Protein AF-A0A356J7C3-F1 (afdb_monomer_lite)

Radius of gyration: 23.59 Å; chains: 1; bounding box: 78×51×68 Å

Secondary structure (DSSP, 8-state):
------HHHHHHHHHHHHHHHHHHHHHHHHHHHHHHHHHHHHHHHHHHHHHHHHH--HHHHHHHHHHHHHH---------TTT-S-HHHHHHHHHHHHHH--PPPP--GGGTTT--SSTTSPPGGGGEEEEEE-GGGS-TTS---HHHHHHHHHHHHTS---TT-EEEEEEEETT-TTHHHHHHH-SS---EEEEEETTEEEEE---SSS-SEEEE-HHHHHHTS-EEEEEEEEEB-TTSPBP-PPP-----EEEE--PPPHHHHHTT----TTTTSS-HHHHHHHHHHHHHHHHHHHTTT--SS-EEEEPP--

Foldseek 3Di:
DDPPDDPVVVVVVVVVVVVVVVCVVVCVVVCVVVQVVLVVVLVVVLVVVVVVLLPDDLQLLLLAVVQCVVVVDDWDADFPVVQAPDQFQRQQQVNCCNNFVAHFRHDFLLCRLADAPDPPGQHNVLFWDWPWADQVQADLQRDHDPVVQVVQLVCVLPPPDDQQWKKKWFKAFPPDPCQVVSNPPGPGRGRGIWIDHNQWTWTAQDDPDFGRTDIHGSCVVCVVVRIGTGTMIIGHHSNPHHGTRDDDDDNQKYWDWFDDTVVVVVVLPPDPPPPPPDPPVPVVVVNSSSVSVSSVVCVVPTDNGIDMGGHDDD

Structure (mmCIF, N/CA/C/O backbone):
data_AF-A0A356J7C3-F1
#
_entry.id   AF-A0A356J7C3-F1
#
loop_
_atom_site.group_PDB
_atom_site.id
_atom_site.type_symbol
_atom_site.label_atom_id
_atom_site.label_alt_id
_atom_site.label_comp_id
_atom_site.label_asym_id
_atom_site.label_entity_id
_atom_site.label_seq_id
_atom_site.pdbx_PDB_ins_code
_atom_site.Cartn_x
_atom_site.Cartn_y
_atom_site.Cartn_z
_atom_site.occupancy
_atom_site.B_iso_or_equiv
_atom_site.auth_seq_id
_atom_site.auth_comp_id
_atom_site.auth_asym_id
_atom_site.auth_atom_id
_atom_site.pdbx_PDB_model_num
ATOM 1 N N . MET A 1 1 ? 56.531 -30.044 35.196 1.00 42.66 1 MET A N 1
ATOM 2 C CA . MET A 1 1 ? 57.107 -29.606 33.906 1.00 42.66 1 MET A CA 1
ATOM 3 C C . MET A 1 1 ? 55.994 -29.561 32.854 1.00 42.66 1 MET A C 1
ATOM 5 O O . MET A 1 1 ? 55.626 -30.585 32.297 1.00 42.66 1 MET A O 1
ATOM 9 N N . LYS A 1 2 ? 55.357 -28.397 32.683 1.00 51.44 2 LYS A N 1
ATOM 10 C CA . LYS A 1 2 ? 54.331 -28.099 31.661 1.00 51.44 2 LYS A CA 1
ATOM 11 C C . LYS A 1 2 ? 54.979 -27.181 30.610 1.00 51.44 2 LYS A C 1
ATOM 13 O O . LYS A 1 2 ? 55.989 -26.565 30.916 1.00 51.44 2 LYS A O 1
ATOM 18 N N . ILE A 1 3 ? 54.358 -27.047 29.434 1.00 50.56 3 ILE A N 1
ATOM 19 C CA . ILE A 1 3 ? 54.779 -26.246 28.256 1.00 50.56 3 ILE A CA 1
ATOM 20 C C . ILE A 1 3 ? 55.570 -27.053 27.203 1.00 50.56 3 ILE A C 1
ATOM 22 O O . ILE A 1 3 ? 56.686 -26.734 26.812 1.00 50.56 3 ILE A O 1
ATOM 26 N N . ARG A 1 4 ? 54.950 -28.109 26.668 1.00 47.66 4 ARG A N 1
ATOM 27 C CA . ARG A 1 4 ? 55.279 -28.626 25.324 1.00 47.66 4 ARG A CA 1
ATOM 28 C C . ARG A 1 4 ? 54.014 -29.051 24.578 1.00 47.66 4 ARG A C 1
ATOM 30 O O . ARG A 1 4 ? 53.961 -30.069 23.908 1.00 47.66 4 ARG A O 1
ATOM 37 N N . MET A 1 5 ? 52.965 -28.244 24.703 1.00 52.75 5 MET A N 1
ATOM 38 C CA . MET A 1 5 ? 51.830 -28.278 23.790 1.00 52.75 5 MET A CA 1
ATOM 39 C C . MET A 1 5 ? 51.753 -26.935 23.072 1.00 52.75 5 MET A C 1
ATOM 41 O O . MET A 1 5 ? 51.890 -25.892 23.701 1.00 52.75 5 MET A O 1
ATOM 45 N N . ASN A 1 6 ? 51.479 -27.009 21.768 1.00 55.03 6 ASN A N 1
ATOM 46 C CA . ASN A 1 6 ? 50.813 -25.997 20.940 1.00 55.03 6 ASN A CA 1
ATOM 47 C C . ASN A 1 6 ? 51.568 -25.244 19.838 1.00 55.03 6 ASN A C 1
ATOM 49 O O . ASN A 1 6 ? 50.895 -24.497 19.142 1.00 55.03 6 ASN A O 1
ATOM 53 N N . ARG A 1 7 ? 52.843 -25.490 19.499 1.00 50.72 7 ARG A N 1
ATOM 54 C CA . ARG A 1 7 ? 53.375 -24.899 18.240 1.00 50.72 7 ARG A CA 1
ATOM 55 C C . ARG A 1 7 ? 52.681 -25.452 16.983 1.00 50.72 7 ARG A C 1
ATOM 57 O O . ARG A 1 7 ? 52.226 -24.681 16.151 1.00 50.72 7 ARG A O 1
ATOM 64 N N . GLN A 1 8 ? 52.488 -26.769 16.880 1.00 52.06 8 GLN A N 1
ATOM 65 C CA . GLN A 1 8 ? 51.806 -27.377 15.723 1.00 52.06 8 GLN A CA 1
ATOM 66 C C . GLN A 1 8 ? 50.291 -27.092 15.677 1.00 52.06 8 GLN A C 1
ATOM 68 O O . GLN A 1 8 ? 49.726 -26.950 14.593 1.00 52.06 8 GLN A O 1
ATOM 73 N N . ARG A 1 9 ? 49.624 -26.956 16.837 1.00 50.78 9 ARG A N 1
ATOM 74 C CA . ARG A 1 9 ? 48.212 -26.529 16.907 1.00 50.78 9 ARG A CA 1
ATOM 75 C C . ARG A 1 9 ? 48.049 -25.062 16.503 1.00 50.78 9 ARG A C 1
ATOM 77 O O . ARG A 1 9 ? 47.151 -24.776 15.724 1.00 50.78 9 ARG A O 1
ATOM 84 N N . LEU A 1 10 ? 48.930 -24.165 16.956 1.00 48.00 10 LEU A N 1
ATOM 85 C CA . LEU A 1 10 ? 48.907 -22.748 16.572 1.00 48.00 10 LEU A CA 1
ATOM 86 C C . LEU A 1 10 ? 49.169 -22.550 15.073 1.00 48.00 10 LEU A C 1
ATOM 88 O O . LEU A 1 10 ? 48.471 -21.763 14.446 1.00 48.00 10 LEU A O 1
ATOM 92 N N . VAL A 1 11 ? 50.089 -23.316 14.473 1.00 53.44 11 VAL A N 1
ATOM 93 C CA . VAL A 1 11 ? 50.339 -23.272 13.019 1.00 53.44 11 VAL A CA 1
ATOM 94 C C . VAL A 1 11 ? 49.141 -23.798 12.221 1.00 53.44 11 VAL A C 1
ATOM 96 O O . VAL A 1 11 ? 48.762 -23.170 11.238 1.00 53.44 11 VAL A O 1
ATOM 99 N N . ARG A 1 12 ? 48.485 -24.890 12.651 1.00 50.00 12 ARG A N 1
ATOM 100 C CA . ARG A 1 12 ? 47.238 -25.376 12.016 1.00 50.00 12 ARG A CA 1
ATOM 101 C C . ARG A 1 12 ? 46.060 -24.415 12.173 1.00 50.00 12 ARG A C 1
ATOM 103 O O . ARG A 1 12 ? 45.217 -24.358 11.285 1.00 50.00 12 ARG A O 1
ATOM 110 N N . ILE A 1 13 ? 45.967 -23.702 13.294 1.00 53.03 13 ILE A N 1
ATOM 111 C CA . ILE A 1 13 ? 44.936 -22.679 13.502 1.00 53.03 13 ILE A CA 1
ATOM 112 C C . ILE A 1 13 ? 45.230 -21.477 12.597 1.00 53.03 13 ILE A C 1
ATOM 114 O O . ILE A 1 13 ? 44.349 -21.063 11.857 1.00 53.03 13 ILE A O 1
ATOM 118 N N . GLY A 1 14 ? 46.476 -20.993 12.559 1.00 46.19 14 GLY A N 1
ATOM 119 C CA . GLY A 1 14 ? 46.891 -19.883 11.697 1.00 46.19 14 GLY A CA 1
ATOM 120 C C . GLY A 1 14 ? 46.670 -20.150 10.205 1.00 46.19 14 GLY A C 1
ATOM 121 O O . GLY A 1 14 ? 46.107 -19.304 9.517 1.00 46.19 14 GLY A O 1
ATOM 122 N N . THR A 1 15 ? 47.021 -21.339 9.703 1.00 54.97 15 THR A N 1
ATOM 123 C CA . THR A 1 15 ? 46.802 -21.697 8.287 1.00 54.97 15 THR A CA 1
ATOM 124 C C . THR A 1 15 ? 45.327 -21.867 7.935 1.00 54.97 15 THR A C 1
ATOM 126 O O . THR A 1 15 ? 44.918 -21.459 6.851 1.00 54.97 15 THR A O 1
ATOM 129 N N . ARG A 1 16 ? 44.500 -22.392 8.850 1.00 51.06 16 ARG A N 1
ATOM 130 C CA . ARG A 1 16 ? 43.040 -22.457 8.661 1.00 51.06 16 ARG A CA 1
ATOM 131 C C . ARG A 1 16 ? 42.402 -21.071 8.647 1.00 51.06 16 ARG A C 1
ATOM 133 O O . ARG A 1 16 ? 41.557 -20.821 7.796 1.00 51.06 16 ARG A O 1
ATOM 140 N N . THR A 1 17 ? 42.827 -20.165 9.526 1.00 55.00 17 THR A N 1
ATOM 141 C CA . THR A 1 17 ? 42.308 -18.791 9.561 1.00 55.00 17 THR A CA 1
ATOM 142 C C . THR A 1 17 ? 42.698 -18.012 8.306 1.00 55.00 17 THR A C 1
ATOM 144 O O . THR A 1 17 ? 41.840 -17.354 7.733 1.00 55.00 17 THR A O 1
ATOM 147 N N . ILE A 1 18 ? 43.944 -18.140 7.829 1.00 59.78 18 ILE A N 1
ATOM 148 C CA . ILE A 1 18 ? 44.418 -17.492 6.590 1.00 59.78 18 ILE A CA 1
ATOM 149 C C . ILE A 1 18 ? 43.703 -18.052 5.352 1.00 59.78 18 ILE A C 1
ATOM 151 O O . ILE A 1 18 ? 43.350 -17.298 4.446 1.00 59.78 18 ILE A O 1
ATOM 155 N N . ALA A 1 19 ? 43.451 -19.364 5.307 1.00 55.75 19 ALA A N 1
ATOM 156 C CA . ALA A 1 19 ? 42.686 -19.978 4.224 1.00 55.75 19 ALA A CA 1
ATOM 157 C C . ALA A 1 19 ? 41.222 -19.505 4.223 1.00 55.75 19 ALA A C 1
ATOM 159 O O . ALA A 1 19 ? 40.706 -19.138 3.171 1.00 55.75 19 ALA A O 1
ATOM 160 N N . LEU A 1 20 ? 40.568 -19.439 5.391 1.00 54.03 20 LEU A N 1
ATOM 161 C CA . LEU A 1 20 ? 39.200 -18.925 5.506 1.00 54.03 20 LEU A CA 1
ATOM 162 C C . LEU A 1 20 ? 39.099 -17.443 5.135 1.00 54.03 20 LEU A C 1
ATOM 164 O O . LEU A 1 20 ? 38.180 -17.072 4.409 1.00 54.03 20 LEU A O 1
ATOM 168 N N . THR A 1 21 ? 40.026 -16.594 5.585 1.00 55.50 21 THR A N 1
ATOM 169 C CA . THR A 1 21 ? 40.017 -15.173 5.212 1.00 55.50 21 THR A CA 1
ATOM 170 C C . THR A 1 21 ? 40.295 -14.986 3.728 1.00 55.50 21 THR A C 1
ATOM 172 O O . THR A 1 21 ? 39.619 -14.180 3.100 1.00 55.50 21 THR A O 1
ATOM 175 N N . SER A 1 22 ? 41.200 -15.769 3.136 1.00 56.75 22 SER A N 1
ATOM 176 C CA . SER A 1 22 ? 41.484 -15.707 1.696 1.00 56.75 22 SER A CA 1
ATOM 177 C C . SER A 1 22 ? 40.288 -16.159 0.860 1.00 56.75 22 SER A C 1
ATOM 179 O O . SER A 1 22 ? 39.903 -15.453 -0.062 1.00 56.75 22 SER A O 1
ATOM 181 N N . ILE A 1 23 ? 39.628 -17.266 1.223 1.00 66.62 23 ILE A N 1
ATOM 182 C CA . ILE A 1 23 ? 38.390 -17.715 0.564 1.00 66.62 23 ILE A CA 1
ATOM 183 C C . ILE A 1 23 ? 37.296 -16.657 0.710 1.00 66.62 23 ILE A C 1
ATOM 185 O O . ILE A 1 23 ? 36.618 -16.349 -0.262 1.00 66.62 23 ILE A O 1
ATOM 189 N N . THR A 1 24 ? 37.157 -16.056 1.893 1.00 56.09 24 THR A N 1
ATOM 190 C CA . THR A 1 24 ? 36.162 -15.004 2.141 1.00 56.09 24 THR A CA 1
ATOM 191 C C . THR A 1 24 ? 36.447 -13.763 1.299 1.00 56.09 24 THR A C 1
ATOM 193 O O . THR A 1 24 ? 35.534 -13.231 0.682 1.00 56.09 24 THR A O 1
ATOM 196 N N . ILE A 1 25 ? 37.701 -13.315 1.211 1.00 62.50 25 ILE A N 1
ATOM 197 C CA . ILE A 1 25 ? 38.101 -12.149 0.410 1.00 62.50 25 ILE A CA 1
ATOM 198 C C . ILE A 1 25 ? 37.941 -12.437 -1.084 1.00 62.50 25 ILE A C 1
ATOM 200 O O . ILE A 1 25 ? 37.372 -11.620 -1.799 1.00 62.50 25 ILE A O 1
ATOM 204 N N . THR A 1 26 ? 38.392 -13.593 -1.569 1.00 63.22 26 THR A N 1
ATOM 205 C CA . THR A 1 26 ? 38.240 -13.988 -2.975 1.00 63.22 26 THR A CA 1
ATOM 206 C C . THR A 1 26 ? 36.770 -14.138 -3.347 1.00 63.22 26 THR A C 1
ATOM 208 O O . THR A 1 26 ? 36.363 -13.626 -4.387 1.00 63.22 26 THR A O 1
ATOM 211 N N . PHE A 1 27 ? 35.962 -14.753 -2.478 1.00 62.12 27 PHE A N 1
ATOM 212 C CA . PHE A 1 27 ? 34.513 -14.797 -2.625 1.00 62.12 27 PHE A CA 1
ATOM 213 C C . PHE A 1 27 ? 33.963 -13.376 -2.709 1.00 62.12 27 PHE A C 1
ATOM 215 O O . PHE A 1 27 ? 33.401 -13.040 -3.739 1.00 62.12 27 PHE A O 1
ATOM 222 N N . LEU A 1 28 ? 34.232 -12.507 -1.727 1.00 57.09 28 LEU A N 1
ATOM 223 C CA . LEU A 1 28 ? 33.789 -11.106 -1.707 1.00 57.09 28 LEU A CA 1
ATOM 224 C C . LEU A 1 28 ? 34.211 -10.311 -2.950 1.00 57.09 28 LEU A C 1
ATOM 226 O O . LEU A 1 28 ? 33.434 -9.485 -3.413 1.00 57.09 28 LEU A O 1
ATOM 230 N N . VAL A 1 29 ? 35.398 -10.546 -3.512 1.00 60.00 29 VAL A N 1
ATOM 231 C CA . VAL A 1 29 ? 35.891 -9.851 -4.714 1.00 60.00 29 VAL A CA 1
ATOM 232 C C . VAL A 1 29 ? 35.216 -10.361 -5.988 1.00 60.00 29 VAL A C 1
ATOM 234 O O . VAL A 1 29 ? 34.840 -9.548 -6.834 1.00 60.00 29 VAL A O 1
ATOM 237 N N . ILE A 1 30 ? 35.049 -11.679 -6.140 1.00 59.94 30 ILE A N 1
ATOM 238 C CA . ILE A 1 30 ? 34.349 -12.283 -7.289 1.00 59.94 30 ILE A CA 1
ATOM 239 C C . ILE A 1 30 ? 32.879 -11.869 -7.271 1.00 59.94 30 ILE A C 1
ATOM 241 O O . ILE A 1 30 ? 32.368 -11.387 -8.281 1.00 59.94 30 ILE A O 1
ATOM 245 N N . VAL A 1 31 ? 32.260 -11.978 -6.094 1.00 55.59 31 VAL A N 1
ATOM 246 C CA . VAL A 1 31 ? 30.964 -11.401 -5.732 1.00 55.59 31 VAL A CA 1
ATOM 247 C C . VAL A 1 31 ? 30.950 -9.948 -6.222 1.00 55.59 31 VAL A C 1
ATOM 249 O O . VAL A 1 31 ? 30.276 -9.613 -7.190 1.00 55.59 31 VAL A O 1
ATOM 252 N N . TRP A 1 32 ? 31.778 -9.074 -5.659 1.00 51.38 32 TRP A N 1
ATOM 253 C CA . TRP A 1 32 ? 31.767 -7.643 -5.966 1.00 51.38 32 TRP A CA 1
ATOM 254 C C . TRP A 1 32 ? 31.897 -7.308 -7.462 1.00 51.38 32 TRP A C 1
ATOM 256 O O . TRP A 1 32 ? 31.173 -6.441 -7.956 1.00 51.38 32 TRP A O 1
ATOM 266 N N . ARG A 1 33 ? 32.782 -7.994 -8.200 1.00 55.06 33 ARG A N 1
ATOM 267 C CA . ARG A 1 33 ? 33.022 -7.732 -9.631 1.00 55.06 33 ARG A CA 1
ATOM 268 C C . ARG A 1 33 ? 31.891 -8.197 -10.545 1.00 55.06 33 ARG A C 1
ATOM 270 O O . ARG A 1 33 ? 31.569 -7.474 -11.482 1.00 55.06 33 ARG A O 1
ATOM 277 N N . LEU A 1 34 ? 31.290 -9.356 -10.288 1.00 53.91 34 LEU A N 1
ATOM 278 C CA . LEU A 1 34 ? 30.147 -9.842 -11.071 1.00 53.91 34 LEU A CA 1
ATOM 279 C C . LEU A 1 34 ? 28.836 -9.132 -10.682 1.00 53.91 3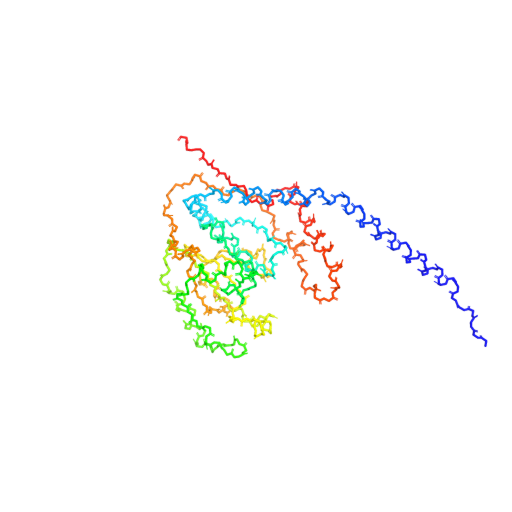4 LEU A C 1
ATOM 281 O O . LEU A 1 34 ? 27.896 -9.107 -11.470 1.00 53.91 34 LEU A O 1
ATOM 285 N N . TYR A 1 35 ? 28.777 -8.508 -9.499 1.00 55.53 35 TYR A N 1
ATOM 286 C CA . TYR A 1 35 ? 27.550 -7.923 -8.950 1.00 55.53 35 TYR A CA 1
ATOM 287 C C . TYR A 1 35 ? 27.305 -6.437 -9.218 1.00 55.53 35 TYR A C 1
ATOM 289 O O . TYR A 1 35 ? 26.154 -6.003 -9.150 1.00 55.53 35 TYR A O 1
ATOM 297 N N . LEU A 1 36 ? 28.337 -5.637 -9.490 1.00 56.88 36 LEU A N 1
ATOM 298 C CA . LEU A 1 36 ? 28.147 -4.223 -9.845 1.00 56.88 36 LEU A CA 1
ATOM 299 C C . LEU A 1 36 ? 27.249 -4.020 -11.091 1.00 56.88 36 LEU A C 1
ATOM 301 O O . LEU A 1 36 ? 26.390 -3.138 -11.033 1.00 56.88 36 LEU A O 1
ATOM 305 N N . PRO A 1 37 ? 27.366 -4.823 -12.171 1.00 59.72 37 PRO A N 1
ATOM 306 C CA . PRO A 1 37 ? 26.515 -4.683 -13.359 1.00 59.72 37 PRO A CA 1
ATOM 307 C C . PRO A 1 37 ? 25.023 -4.951 -13.095 1.00 59.72 37 PRO A C 1
ATOM 309 O O . PRO A 1 37 ? 24.183 -4.131 -13.451 1.00 59.72 37 PRO A O 1
ATOM 312 N N . ILE A 1 38 ? 24.687 -6.040 -12.393 1.00 56.53 38 ILE A N 1
ATOM 313 C CA . ILE A 1 38 ? 23.290 -6.461 -12.162 1.00 56.53 38 ILE A CA 1
ATOM 314 C C . ILE A 1 38 ? 22.531 -5.449 -11.290 1.00 56.53 38 ILE A C 1
ATOM 316 O O . ILE A 1 38 ? 21.390 -5.099 -11.585 1.00 56.53 38 ILE A O 1
ATOM 320 N N . ALA A 1 39 ? 23.172 -4.932 -10.238 1.00 56.03 39 ALA A N 1
ATOM 321 C CA . ALA A 1 39 ? 22.565 -3.915 -9.379 1.00 56.03 39 ALA A CA 1
ATOM 322 C C . ALA A 1 39 ? 22.321 -2.593 -10.132 1.00 56.03 39 ALA A C 1
ATOM 324 O O . ALA A 1 39 ? 21.275 -1.963 -9.972 1.00 56.03 39 ALA A O 1
ATOM 325 N N . ALA A 1 40 ? 23.266 -2.180 -10.984 1.00 65.31 40 ALA A N 1
ATOM 326 C CA . ALA A 1 40 ? 23.115 -0.982 -11.806 1.00 65.31 40 ALA A CA 1
ATOM 327 C C . ALA A 1 40 ? 21.967 -1.120 -12.822 1.00 65.31 40 ALA A C 1
ATOM 329 O O . ALA A 1 40 ? 21.233 -0.158 -13.062 1.00 65.31 40 ALA A O 1
ATOM 330 N N . GLU A 1 41 ? 21.786 -2.310 -13.390 1.00 65.25 41 GLU A N 1
ATOM 331 C CA . GLU A 1 41 ? 20.713 -2.607 -14.338 1.00 65.25 41 GLU A CA 1
ATOM 332 C C . GLU A 1 41 ? 19.338 -2.655 -13.666 1.00 65.25 41 GLU A C 1
ATOM 334 O O . GLU A 1 41 ? 18.429 -1.973 -14.130 1.00 65.25 41 GLU A O 1
ATOM 339 N N . ALA A 1 42 ? 19.187 -3.333 -12.526 1.00 67.12 42 ALA A N 1
ATOM 340 C CA . ALA A 1 42 ? 17.923 -3.353 -11.784 1.00 67.12 42 ALA A CA 1
ATOM 341 C C . ALA A 1 42 ? 17.485 -1.956 -11.332 1.00 67.12 42 ALA A C 1
ATOM 343 O O . ALA A 1 42 ? 16.326 -1.569 -11.479 1.00 67.12 42 ALA A O 1
ATOM 344 N N . HIS A 1 43 ? 18.436 -1.151 -10.857 1.00 69.12 43 HIS A N 1
ATOM 345 C CA . HIS A 1 43 ? 18.182 0.244 -10.521 1.00 69.12 43 HIS A CA 1
ATOM 346 C C . HIS A 1 43 ? 17.816 1.082 -11.759 1.00 69.12 43 HIS A C 1
ATOM 348 O O . HIS A 1 43 ? 17.072 2.062 -11.670 1.00 69.12 43 HIS A O 1
ATOM 354 N N . THR A 1 44 ? 18.326 0.710 -12.935 1.00 76.00 44 THR A N 1
ATOM 355 C CA . THR A 1 44 ? 17.955 1.335 -14.208 1.00 76.00 44 THR A CA 1
ATOM 356 C C . THR A 1 44 ? 16.538 0.944 -14.623 1.00 76.00 44 THR A C 1
ATOM 358 O O . THR A 1 44 ? 15.757 1.833 -14.959 1.00 76.00 44 THR A O 1
ATOM 361 N N . GLU A 1 45 ? 16.171 -0.335 -14.546 1.00 75.62 45 GLU A N 1
ATOM 362 C CA . GLU A 1 45 ? 14.818 -0.835 -14.828 1.00 75.62 45 GLU A CA 1
ATOM 363 C C . GLU A 1 45 ? 13.784 -0.205 -13.890 1.00 75.62 45 GLU A C 1
ATOM 365 O O . GLU A 1 45 ? 12.775 0.336 -14.346 1.00 75.62 45 GLU A O 1
ATOM 370 N N . GLU A 1 46 ? 14.091 -0.143 -12.596 1.00 78.19 46 GLU A N 1
ATOM 371 C CA . GLU A 1 46 ? 13.286 0.564 -11.608 1.00 78.19 46 GLU A CA 1
ATOM 372 C C . GLU A 1 46 ? 13.068 2.034 -11.993 1.00 78.19 46 GLU A C 1
ATOM 374 O O . GLU A 1 46 ? 11.941 2.547 -11.995 1.00 78.19 46 GLU A O 1
ATOM 379 N N . LYS A 1 47 ? 14.156 2.738 -12.332 1.00 81.12 47 LYS A N 1
ATOM 380 C CA . LYS A 1 47 ? 14.097 4.138 -12.766 1.00 81.12 47 LYS A CA 1
ATOM 381 C C . LYS A 1 47 ? 13.258 4.302 -14.024 1.00 81.12 47 LYS A C 1
ATOM 383 O O . LYS A 1 47 ? 12.545 5.301 -14.132 1.00 81.12 47 LYS A O 1
ATOM 388 N N . ILE A 1 48 ? 13.356 3.378 -14.977 1.00 84.50 48 ILE A N 1
ATOM 389 C CA . ILE A 1 48 ? 12.564 3.387 -16.210 1.00 84.50 48 ILE A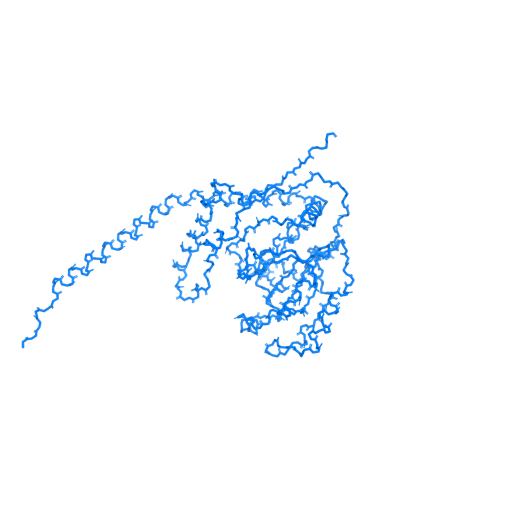 CA 1
ATOM 390 C C . ILE A 1 48 ? 11.085 3.205 -15.869 1.00 84.50 48 ILE A C 1
ATOM 392 O O . ILE A 1 48 ? 10.277 4.050 -16.263 1.00 84.50 48 ILE A O 1
ATOM 396 N N . PHE A 1 49 ? 10.740 2.185 -15.080 1.00 87.56 49 PHE A N 1
ATOM 397 C CA . PHE A 1 49 ? 9.370 1.916 -14.649 1.00 87.56 49 PHE A CA 1
ATOM 398 C C . PHE A 1 49 ? 8.752 3.141 -13.969 1.00 87.56 49 PHE A C 1
ATOM 400 O O . PHE A 1 49 ? 7.744 3.680 -14.433 1.00 87.56 49 PHE A O 1
ATOM 407 N N . TRP A 1 50 ? 9.396 3.675 -12.927 1.00 88.31 50 TRP A N 1
ATOM 408 C CA . TRP A 1 50 ? 8.858 4.832 -12.209 1.00 88.31 50 TRP A CA 1
ATOM 409 C C . TRP A 1 50 ? 8.857 6.115 -13.039 1.00 88.31 50 TRP A C 1
ATOM 411 O O . TRP A 1 50 ? 8.017 6.989 -12.804 1.00 88.31 50 TRP A O 1
ATOM 421 N N . ARG A 1 51 ? 9.741 6.245 -14.036 1.00 90.00 51 ARG A N 1
ATOM 422 C CA . ARG A 1 51 ? 9.692 7.346 -15.007 1.00 90.00 51 ARG A CA 1
ATOM 423 C C . ARG A 1 51 ? 8.454 7.242 -15.891 1.00 90.00 51 ARG A C 1
ATOM 425 O O . ARG A 1 51 ? 7.779 8.258 -16.055 1.00 90.00 51 ARG A O 1
ATOM 432 N N . ILE A 1 52 ? 8.128 6.058 -16.410 1.00 90.75 52 ILE A N 1
ATOM 433 C CA . ILE A 1 52 ? 6.888 5.819 -17.167 1.00 90.75 52 ILE A CA 1
ATOM 434 C C . ILE A 1 52 ? 5.685 6.132 -16.278 1.00 90.75 52 ILE A C 1
ATOM 436 O O . ILE A 1 52 ? 4.889 7.003 -16.626 1.00 90.75 52 ILE A O 1
ATOM 440 N N . VAL A 1 53 ? 5.621 5.530 -15.083 1.00 91.38 53 VAL A N 1
ATOM 441 C CA . VAL A 1 53 ? 4.547 5.768 -14.108 1.00 91.38 53 VAL A CA 1
ATOM 442 C C . VAL A 1 53 ? 4.405 7.255 -13.810 1.00 91.38 53 VAL A C 1
ATOM 444 O O . VAL A 1 53 ? 3.293 7.763 -13.786 1.00 91.38 53 VAL A O 1
ATOM 447 N N . SER A 1 54 ? 5.495 8.005 -13.626 1.00 91.69 54 SER A N 1
ATOM 448 C CA . SER A 1 54 ? 5.425 9.443 -13.320 1.00 91.69 54 SER A CA 1
ATOM 449 C C . SER A 1 54 ? 4.791 10.299 -14.422 1.00 91.69 54 SER A C 1
ATOM 451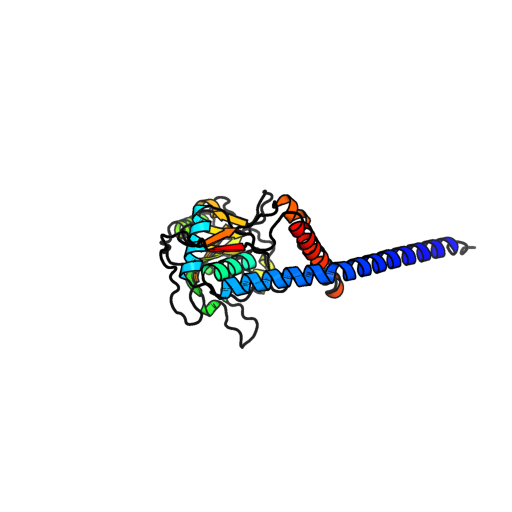 O O . SER A 1 54 ? 4.286 11.378 -14.119 1.00 91.69 54 SER A O 1
ATOM 453 N N . ARG A 1 55 ? 4.795 9.820 -15.671 1.00 93.06 55 ARG A N 1
ATOM 454 C CA . ARG A 1 55 ? 4.209 10.501 -16.835 1.00 93.06 55 ARG A CA 1
ATOM 455 C C . ARG A 1 55 ? 2.753 10.112 -17.090 1.00 93.06 55 ARG A C 1
ATOM 457 O O . ARG A 1 55 ? 2.116 10.743 -17.924 1.00 93.06 55 ARG A O 1
ATOM 464 N N . MET A 1 56 ? 2.235 9.106 -16.386 1.00 93.38 56 MET A N 1
ATOM 465 C CA . MET A 1 56 ? 0.857 8.656 -16.556 1.00 93.38 56 MET A CA 1
ATOM 466 C C . MET A 1 56 ? -0.144 9.674 -16.019 1.00 93.38 56 MET A C 1
ATOM 468 O O . MET A 1 56 ? -0.017 10.158 -14.883 1.00 93.38 56 MET A O 1
ATOM 472 N N . THR A 1 57 ? -1.182 9.925 -16.809 1.00 93.50 57 THR A N 1
ATOM 473 C CA . THR A 1 57 ? -2.351 10.701 -16.395 1.00 93.50 57 THR A CA 1
ATOM 474 C C . THR A 1 57 ? -3.167 9.940 -15.349 1.00 93.50 57 THR A C 1
ATOM 476 O O . THR A 1 57 ? -3.039 8.726 -15.180 1.00 93.50 57 THR A O 1
ATOM 479 N N . LEU A 1 58 ? -4.050 10.642 -14.637 1.00 92.88 58 LEU A N 1
ATOM 480 C CA . LEU A 1 58 ? -4.931 9.999 -13.659 1.00 92.88 58 LEU A CA 1
ATOM 481 C C . LEU A 1 58 ? -5.908 9.003 -14.313 1.00 92.88 58 LEU A C 1
ATOM 483 O O . LEU A 1 58 ? -6.266 8.003 -13.696 1.00 92.88 58 LEU A O 1
ATOM 487 N N . GLN A 1 59 ? -6.291 9.246 -15.569 1.00 93.12 59 GLN A N 1
ATOM 488 C CA . GLN A 1 59 ? -7.137 8.342 -16.346 1.00 93.12 59 GLN A CA 1
ATOM 489 C C . GLN A 1 59 ? -6.438 7.010 -16.608 1.00 93.12 59 GLN A C 1
ATOM 491 O O . GLN A 1 59 ? -6.989 5.959 -16.293 1.00 93.12 59 GLN A O 1
ATOM 496 N N . GLU A 1 60 ? -5.194 7.051 -17.080 1.00 93.56 60 GLU A N 1
ATOM 497 C CA . GLU A 1 60 ? -4.399 5.846 -17.333 1.00 93.56 60 GLU A CA 1
ATOM 498 C C . GLU A 1 60 ? -4.142 5.039 -16.052 1.00 93.56 60 GLU A C 1
ATOM 500 O O . GLU A 1 60 ? -4.153 3.811 -16.059 1.00 93.56 60 GLU A O 1
ATOM 505 N N . ARG A 1 61 ? -3.951 5.718 -14.918 1.00 93.94 61 ARG A N 1
ATOM 506 C CA . ARG A 1 61 ? -3.803 5.047 -13.619 1.00 93.94 61 ARG A CA 1
ATOM 507 C C . ARG A 1 61 ? -5.101 4.392 -13.152 1.00 93.94 61 ARG A C 1
ATOM 509 O O . ARG A 1 61 ? -5.061 3.295 -12.600 1.00 93.94 61 ARG A O 1
ATOM 516 N N . SER A 1 62 ? -6.246 5.036 -13.394 1.00 93.44 62 SER A N 1
ATOM 517 C CA . SER A 1 62 ? -7.561 4.453 -13.106 1.00 93.44 62 SER A CA 1
ATOM 518 C C . SER A 1 62 ? -7.852 3.238 -13.995 1.00 93.44 62 SER A C 1
ATOM 520 O O . SER A 1 62 ? -8.411 2.260 -13.496 1.00 93.44 62 SER A O 1
ATOM 522 N N . MET A 1 63 ? -7.411 3.253 -15.264 1.00 92.44 63 MET A N 1
ATOM 523 C CA . MET A 1 63 ? -7.455 2.087 -16.164 1.00 92.44 63 MET A CA 1
ATOM 524 C C . MET A 1 63 ? -6.663 0.910 -15.590 1.00 92.44 63 MET A C 1
ATOM 526 O O . MET A 1 63 ? -7.210 -0.181 -15.462 1.00 92.44 63 MET A O 1
ATOM 530 N N . LEU A 1 64 ? -5.410 1.142 -15.182 1.00 92.62 64 LEU A N 1
ATOM 531 C CA . LEU A 1 64 ? -4.575 0.109 -14.561 1.00 92.62 64 LEU A CA 1
ATOM 532 C C . LEU A 1 64 ? -5.200 -0.446 -13.277 1.00 92.62 64 LEU A C 1
ATOM 534 O O . LEU A 1 64 ? -5.210 -1.656 -13.069 1.00 92.62 64 LEU A O 1
ATOM 538 N N . LEU A 1 65 ? -5.753 0.420 -12.422 1.00 93.12 65 LEU A N 1
ATOM 539 C CA . LEU A 1 65 ? -6.448 -0.029 -11.218 1.00 93.12 65 LEU A CA 1
ATOM 540 C C . LEU A 1 65 ? -7.675 -0.882 -11.565 1.00 93.12 65 LEU A C 1
ATOM 542 O O . LEU A 1 65 ? -7.872 -1.921 -10.951 1.00 93.12 65 LEU A O 1
ATOM 546 N N . ASN A 1 66 ? -8.491 -0.466 -12.539 1.00 91.06 66 ASN A N 1
ATOM 547 C CA . ASN A 1 66 ? -9.636 -1.257 -13.004 1.00 91.06 66 ASN A CA 1
ATOM 548 C C . ASN A 1 66 ? -9.201 -2.636 -13.490 1.00 91.06 66 ASN A C 1
ATOM 550 O O . ASN A 1 66 ? -9.768 -3.628 -13.046 1.00 91.06 66 ASN A O 1
ATOM 554 N N . GLN A 1 67 ? -8.161 -2.697 -14.324 1.00 90.50 67 GLN A N 1
ATOM 555 C CA . GLN A 1 67 ? -7.624 -3.961 -14.812 1.00 90.50 67 GLN A CA 1
ATOM 556 C C . GLN A 1 67 ? -7.262 -4.889 -13.645 1.00 90.50 67 GLN A C 1
ATOM 558 O O . GLN A 1 67 ? -7.700 -6.033 -13.634 1.00 90.50 67 GLN A O 1
ATOM 563 N N . VAL A 1 68 ? -6.518 -4.395 -12.650 1.00 91.00 68 VAL A N 1
ATOM 564 C CA . VAL A 1 68 ? -6.130 -5.173 -11.459 1.00 91.00 68 VAL A CA 1
ATOM 565 C C . VAL A 1 68 ? -7.351 -5.672 -10.683 1.00 91.00 68 VAL A C 1
ATOM 567 O O . VAL A 1 68 ? -7.382 -6.829 -10.271 1.00 91.00 68 VAL A O 1
ATOM 570 N N . MET A 1 69 ? -8.366 -4.823 -10.494 1.00 90.94 69 MET A N 1
ATOM 571 C CA . MET A 1 69 ? -9.592 -5.197 -9.777 1.00 90.94 69 MET A CA 1
ATOM 572 C C . MET A 1 69 ? -10.373 -6.295 -10.503 1.00 90.94 69 MET A C 1
ATOM 574 O O . MET A 1 69 ? -10.933 -7.182 -9.861 1.00 90.94 69 MET A O 1
ATOM 578 N N . GLU A 1 70 ? -10.395 -6.247 -11.832 1.00 88.12 70 GLU A N 1
ATOM 579 C CA . GLU A 1 70 ? -11.110 -7.202 -12.677 1.00 88.12 70 GLU A CA 1
ATOM 580 C C . GLU A 1 70 ? -10.369 -8.536 -12.811 1.00 88.12 70 GLU A C 1
ATOM 582 O O . GLU A 1 70 ? -10.988 -9.592 -12.699 1.00 88.12 70 GLU A O 1
ATOM 587 N N . THR A 1 71 ? -9.055 -8.510 -13.048 1.00 88.00 71 THR A N 1
ATOM 588 C CA . THR A 1 71 ? -8.247 -9.732 -13.220 1.00 88.00 71 THR A CA 1
ATOM 589 C C . THR A 1 71 ? -7.880 -10.388 -11.897 1.00 88.00 71 THR A C 1
ATOM 591 O O . THR A 1 71 ? -7.461 -11.541 -11.879 1.00 88.00 71 THR A O 1
ATOM 594 N N . GLN A 1 72 ? -7.993 -9.646 -10.798 1.00 87.12 72 GLN A N 1
ATOM 595 C CA . GLN A 1 72 ? -7.471 -10.010 -9.486 1.00 87.12 72 GLN A CA 1
ATOM 596 C C . GLN A 1 72 ? -5.964 -10.284 -9.444 1.00 87.12 72 GLN A C 1
ATOM 598 O O . GLN A 1 72 ? -5.461 -10.915 -8.516 1.00 87.12 72 GLN A O 1
ATOM 603 N N . GLN A 1 73 ? -5.225 -9.775 -10.429 1.00 85.38 73 GLN A N 1
ATOM 604 C CA . GLN A 1 73 ? -3.781 -9.943 -10.523 1.00 85.38 73 GLN A CA 1
ATOM 605 C C . GLN A 1 73 ? -3.085 -8.634 -10.173 1.00 85.38 73 GLN A C 1
ATOM 607 O O . GLN A 1 73 ? -3.146 -7.658 -10.921 1.00 85.38 73 GLN A O 1
ATOM 612 N N . LEU A 1 74 ? -2.408 -8.625 -9.025 1.00 86.56 74 LEU A N 1
ATOM 613 C CA . LEU A 1 74 ? -1.560 -7.514 -8.620 1.00 86.56 74 LEU A CA 1
ATOM 614 C C . LEU A 1 74 ? -0.175 -7.636 -9.271 1.00 86.56 74 LEU A C 1
ATOM 616 O O . LEU A 1 74 ? 0.419 -8.716 -9.223 1.00 86.56 74 LEU A O 1
ATOM 620 N N . PRO A 1 75 ? 0.369 -6.551 -9.848 1.00 85.25 75 PRO A N 1
ATOM 621 C CA . PRO A 1 75 ? 1.753 -6.555 -10.293 1.00 85.25 75 PRO A CA 1
ATOM 622 C C . PRO A 1 75 ? 2.696 -6.589 -9.088 1.00 85.25 75 PRO A C 1
ATOM 624 O O . PRO A 1 75 ? 2.532 -5.820 -8.144 1.00 85.25 75 PRO A O 1
ATOM 627 N N . ASN A 1 76 ? 3.733 -7.415 -9.127 1.00 78.06 76 ASN A N 1
ATOM 628 C CA . ASN A 1 76 ? 4.767 -7.388 -8.103 1.00 78.06 76 ASN A CA 1
ATOM 629 C C . ASN A 1 76 ? 5.660 -6.161 -8.307 1.00 78.06 76 ASN A C 1
ATOM 631 O O . ASN A 1 76 ? 6.418 -6.073 -9.272 1.00 78.06 76 ASN A O 1
ATOM 635 N N . ILE A 1 77 ? 5.576 -5.210 -7.378 1.00 76.69 77 ILE A N 1
ATOM 636 C CA . ILE A 1 77 ? 6.418 -4.013 -7.356 1.00 76.69 77 ILE A CA 1
ATOM 637 C C . ILE A 1 77 ? 7.379 -4.150 -6.182 1.00 76.69 77 ILE A C 1
ATOM 639 O O . ILE A 1 77 ? 6.970 -4.033 -5.025 1.00 76.69 77 ILE A O 1
ATOM 643 N N . LEU A 1 78 ? 8.653 -4.400 -6.482 1.00 66.12 78 LEU A N 1
ATOM 644 C CA . LEU A 1 78 ? 9.685 -4.602 -5.465 1.00 66.12 78 LEU A CA 1
ATOM 645 C C . LEU A 1 78 ? 9.810 -3.386 -4.529 1.00 66.12 78 LEU A C 1
ATOM 647 O O . LEU A 1 78 ? 9.652 -2.252 -4.995 1.00 66.12 78 LEU A O 1
ATOM 651 N N . PRO A 1 79 ? 10.088 -3.584 -3.223 1.00 60.47 79 PRO A N 1
ATOM 652 C CA . PRO A 1 79 ? 10.335 -2.509 -2.263 1.00 60.47 79 PRO A CA 1
ATOM 653 C C . PRO A 1 79 ? 11.628 -1.723 -2.569 1.00 60.47 79 PRO A C 1
ATOM 655 O O . PRO A 1 79 ? 12.568 -2.240 -3.158 1.00 60.47 79 PRO A O 1
ATOM 658 N N . TRP A 1 80 ? 11.661 -0.447 -2.179 1.00 60.84 80 TRP A N 1
ATOM 659 C CA . TRP A 1 80 ? 12.824 0.436 -2.159 1.00 60.84 80 TRP A CA 1
ATOM 660 C C . TRP A 1 80 ? 13.616 0.161 -0.887 1.00 60.84 80 TRP A C 1
ATOM 662 O O . TRP A 1 80 ? 13.428 0.843 0.116 1.00 60.84 80 TRP A O 1
ATOM 672 N N . TRP A 1 81 ? 14.507 -0.827 -0.912 1.00 54.75 81 TRP A N 1
ATOM 673 C CA . TRP A 1 81 ? 15.258 -1.266 0.274 1.00 54.75 81 TRP A CA 1
ATOM 674 C C . TRP A 1 81 ? 16.014 -0.139 1.003 1.00 54.75 81 TRP A C 1
ATOM 676 O O . TRP A 1 81 ? 16.257 -0.241 2.199 1.00 54.75 81 TRP A O 1
ATOM 686 N N . GLU A 1 82 ? 16.386 0.945 0.310 1.00 50.75 82 GLU A N 1
ATOM 687 C CA . GLU A 1 82 ? 17.094 2.086 0.914 1.00 50.75 82 GLU A CA 1
ATOM 688 C C . GLU A 1 82 ? 16.195 2.939 1.819 1.00 50.75 82 GLU A C 1
ATOM 690 O O . GLU A 1 82 ? 16.699 3.697 2.648 1.00 50.75 82 GLU A O 1
ATOM 695 N N . TYR A 1 83 ? 14.877 2.843 1.634 1.00 57.38 83 TYR A N 1
ATOM 696 C CA . TYR A 1 83 ? 13.881 3.720 2.249 1.00 57.38 83 TYR A CA 1
ATOM 697 C C . TYR A 1 83 ? 12.763 2.954 2.972 1.00 57.38 83 TYR A C 1
ATOM 699 O O . TYR A 1 83 ? 12.056 3.539 3.791 1.00 57.38 83 TYR A O 1
ATOM 707 N N . ASP A 1 84 ? 12.590 1.667 2.674 1.00 64.75 84 ASP A N 1
ATOM 708 C CA . ASP A 1 84 ? 11.499 0.838 3.175 1.00 64.75 84 ASP A CA 1
ATOM 709 C C . ASP A 1 84 ? 11.886 0.137 4.479 1.00 64.75 84 ASP A C 1
ATOM 711 O O . ASP A 1 84 ? 12.535 -0.905 4.488 1.00 64.75 84 ASP A O 1
ATOM 715 N N . GLU A 1 85 ? 11.448 0.713 5.599 1.00 61.81 85 GLU A N 1
ATOM 716 C CA . GLU A 1 85 ? 11.646 0.146 6.941 1.00 61.81 85 GLU A CA 1
ATOM 717 C C . GLU A 1 85 ? 10.636 -0.969 7.279 1.00 61.81 85 GLU A C 1
ATOM 719 O O . GLU A 1 85 ? 10.877 -1.784 8.171 1.00 61.81 85 GLU A O 1
ATOM 724 N N . ASP A 1 86 ? 9.502 -1.002 6.573 1.00 74.38 86 ASP A N 1
ATOM 725 C CA . ASP A 1 86 ? 8.386 -1.926 6.779 1.00 74.38 86 ASP A CA 1
ATOM 726 C C . ASP A 1 86 ? 7.750 -2.277 5.422 1.00 74.38 86 ASP A C 1
ATOM 728 O O . ASP A 1 86 ? 7.304 -1.407 4.672 1.00 74.38 86 ASP A O 1
ATOM 732 N N . LEU A 1 87 ? 7.723 -3.571 5.088 1.00 75.00 87 LEU A N 1
ATOM 733 C CA . LEU A 1 87 ? 7.250 -4.064 3.790 1.00 75.00 87 LEU A CA 1
ATOM 734 C C . LEU A 1 87 ? 5.765 -3.795 3.553 1.00 75.00 87 LEU A C 1
ATOM 736 O O . LEU A 1 87 ? 5.355 -3.569 2.411 1.00 75.00 87 LEU A O 1
ATOM 740 N N . CYS A 1 88 ? 4.956 -3.819 4.609 1.00 83.12 88 CYS A N 1
ATOM 741 C CA . CYS A 1 88 ? 3.534 -3.550 4.499 1.00 83.12 88 CYS A CA 1
ATOM 742 C C . CYS A 1 88 ? 3.296 -2.097 4.094 1.00 83.12 88 CYS A C 1
ATOM 744 O O . CYS A 1 88 ? 2.631 -1.833 3.085 1.00 83.12 88 CYS A O 1
ATOM 746 N N . SER A 1 89 ? 3.893 -1.154 4.824 1.00 87.06 89 SER A N 1
ATOM 747 C CA . SER A 1 89 ? 3.717 0.266 4.524 1.00 87.06 89 SER A CA 1
ATOM 748 C C . SER A 1 89 ? 4.340 0.654 3.183 1.00 87.06 89 SER A C 1
ATOM 750 O O . SER A 1 89 ? 3.716 1.384 2.409 1.00 87.06 89 SER A O 1
ATOM 752 N N . ALA A 1 90 ? 5.512 0.107 2.860 1.00 84.44 90 ALA A N 1
ATOM 753 C CA . ALA A 1 90 ? 6.176 0.262 1.571 1.00 84.44 90 ALA A CA 1
ATOM 754 C C . ALA A 1 90 ? 5.277 -0.131 0.394 1.00 84.44 90 ALA A C 1
ATOM 756 O O . ALA A 1 90 ? 5.102 0.635 -0.559 1.00 84.44 90 ALA A O 1
ATOM 757 N N . THR A 1 91 ? 4.667 -1.315 0.488 1.00 85.44 91 THR A N 1
ATOM 758 C CA . THR A 1 91 ? 3.750 -1.850 -0.521 1.00 85.44 91 THR A CA 1
ATOM 759 C C . THR A 1 91 ? 2.574 -0.898 -0.735 1.00 85.44 91 THR A C 1
ATOM 761 O O . THR A 1 91 ? 2.298 -0.484 -1.863 1.00 85.44 91 THR A O 1
ATOM 764 N N . VAL A 1 92 ? 1.923 -0.474 0.352 1.00 92.06 92 VAL A N 1
ATOM 765 C CA . VAL A 1 92 ? 0.784 0.456 0.308 1.00 92.06 92 VAL A CA 1
ATOM 766 C C . VAL A 1 92 ? 1.167 1.787 -0.341 1.00 92.06 92 VAL A C 1
ATOM 768 O O . VAL A 1 92 ? 0.476 2.250 -1.250 1.00 92.06 92 VAL A O 1
ATOM 771 N N . ILE A 1 93 ? 2.297 2.383 0.050 1.00 92.31 93 ILE A N 1
ATOM 772 C CA . ILE A 1 93 ? 2.792 3.640 -0.534 1.00 92.31 93 ILE A CA 1
ATOM 773 C C . ILE A 1 93 ? 3.019 3.502 -2.044 1.00 92.31 93 ILE A C 1
ATOM 775 O O . ILE A 1 93 ? 2.658 4.402 -2.811 1.00 92.31 93 ILE A O 1
ATOM 779 N N . LYS A 1 94 ? 3.601 2.384 -2.487 1.00 89.75 94 LYS A N 1
ATOM 780 C CA . LYS A 1 94 ? 3.892 2.137 -3.905 1.00 89.75 94 LYS A CA 1
ATOM 781 C C . LYS A 1 94 ? 2.623 2.005 -4.727 1.00 89.75 94 LYS A C 1
ATOM 783 O O . LYS A 1 94 ? 2.538 2.643 -5.776 1.00 89.75 94 LYS A O 1
ATOM 788 N N . TYR A 1 95 ? 1.624 1.272 -4.244 1.00 93.75 95 TYR A N 1
ATOM 789 C CA . TYR A 1 95 ? 0.341 1.169 -4.939 1.00 93.75 95 TYR A CA 1
ATOM 790 C C . TYR A 1 95 ? -0.418 2.489 -4.977 1.00 93.75 95 TYR A C 1
ATOM 792 O O . TYR A 1 95 ? -0.976 2.838 -6.016 1.00 93.75 95 TYR A O 1
ATOM 800 N N . ILE A 1 96 ? -0.368 3.282 -3.906 1.00 94.94 96 ILE A N 1
ATOM 801 C CA . ILE A 1 96 ? -0.938 4.631 -3.927 1.00 94.94 96 ILE A CA 1
ATOM 802 C C . ILE A 1 96 ? -0.239 5.478 -4.989 1.00 94.94 96 ILE A C 1
ATOM 804 O O . ILE A 1 96 ? -0.907 6.074 -5.834 1.00 94.94 96 ILE A O 1
ATOM 808 N N . ASN A 1 97 ? 1.094 5.509 -5.010 1.00 93.75 97 ASN A N 1
ATOM 809 C CA . ASN A 1 97 ? 1.839 6.258 -6.019 1.00 93.75 97 ASN A CA 1
ATOM 810 C C . ASN A 1 97 ? 1.529 5.759 -7.441 1.00 93.75 97 ASN A C 1
ATOM 812 O O . ASN A 1 97 ? 1.311 6.569 -8.341 1.00 93.75 97 ASN A O 1
ATOM 816 N N . LEU A 1 98 ? 1.450 4.445 -7.649 1.00 93.94 98 LEU A N 1
ATOM 817 C CA . LEU A 1 98 ? 1.117 3.842 -8.937 1.00 93.94 98 LEU A CA 1
ATOM 818 C C . LEU A 1 98 ? -0.283 4.255 -9.411 1.00 93.94 98 LEU A C 1
ATOM 820 O O . LEU A 1 98 ? -0.419 4.808 -10.502 1.00 93.94 98 LEU A O 1
ATOM 824 N N . PHE A 1 99 ? -1.312 4.063 -8.587 1.00 95.00 99 PHE A N 1
ATOM 825 C CA . PHE A 1 99 ? -2.707 4.243 -9.000 1.00 95.00 99 PHE A CA 1
ATOM 826 C C . PHE A 1 99 ? -3.230 5.676 -8.871 1.00 95.00 99 PHE A C 1
ATOM 828 O O . PHE A 1 99 ? -4.266 6.004 -9.443 1.00 95.00 99 PHE A O 1
ATOM 835 N N . THR A 1 100 ? -2.521 6.558 -8.165 1.00 94.62 100 THR A N 1
ATOM 836 C CA . THR A 1 100 ? -2.987 7.939 -7.935 1.00 94.62 100 THR A CA 1
ATOM 837 C C . THR A 1 100 ? -1.975 9.015 -8.314 1.00 94.62 100 THR A C 1
ATOM 839 O O . THR A 1 100 ? -2.347 10.174 -8.490 1.00 94.62 100 THR A O 1
ATOM 842 N N . GLY A 1 101 ? -0.688 8.670 -8.415 1.00 92.88 101 GLY A N 1
ATOM 843 C CA . GLY A 1 101 ? 0.403 9.640 -8.556 1.00 92.88 101 GLY A CA 1
ATOM 844 C C . GLY A 1 101 ? 0.719 10.424 -7.275 1.00 92.88 101 GLY A C 1
ATOM 845 O O . GLY A 1 101 ? 1.629 11.259 -7.274 1.00 92.88 101 GLY A O 1
ATOM 846 N N . VAL A 1 102 ? 0.002 10.179 -6.174 1.00 93.75 102 VAL A N 1
ATOM 847 C CA . VAL A 1 102 ? 0.284 10.798 -4.878 1.00 93.75 102 VAL A CA 1
ATOM 848 C C . VAL A 1 102 ? 1.476 10.090 -4.242 1.00 93.75 102 VAL A C 1
ATOM 850 O O . VAL A 1 102 ? 1.408 8.932 -3.845 1.00 93.75 102 VAL A O 1
ATOM 853 N N . LYS A 1 103 ? 2.595 10.807 -4.132 1.00 91.25 103 LYS A N 1
ATOM 854 C CA . LYS A 1 103 ? 3.827 10.287 -3.529 1.00 91.25 103 LYS A CA 1
ATOM 855 C C . LYS A 1 103 ? 3.814 10.499 -2.025 1.00 91.25 103 LYS A C 1
ATOM 857 O O . LYS A 1 103 ? 3.746 11.650 -1.586 1.00 91.25 103 LYS A O 1
ATOM 862 N N . PHE A 1 104 ? 3.934 9.433 -1.247 1.00 90.50 104 PHE A N 1
ATOM 863 C CA . PHE A 1 104 ? 4.148 9.491 0.199 1.00 90.50 104 PHE A CA 1
ATOM 864 C C . PHE A 1 104 ? 5.641 9.428 0.526 1.00 90.50 104 PHE A C 1
ATOM 866 O O . PHE A 1 104 ? 6.451 8.981 -0.280 1.00 90.50 104 PHE A O 1
ATOM 873 N N . VAL A 1 105 ? 6.003 9.947 1.693 1.00 88.81 105 VAL A N 1
ATOM 874 C CA . VAL A 1 105 ? 7.295 9.676 2.315 1.00 88.81 105 VAL A CA 1
ATOM 875 C C . VAL A 1 105 ? 7.224 8.290 2.950 1.00 88.81 105 VAL A C 1
ATOM 877 O O . VAL A 1 105 ? 6.226 7.975 3.600 1.00 88.81 105 VAL A O 1
ATOM 880 N N . HIS A 1 106 ? 8.279 7.502 2.768 1.00 85.81 106 HIS A N 1
ATOM 881 C CA . HIS A 1 106 ? 8.417 6.160 3.325 1.00 85.81 106 HIS A CA 1
ATOM 882 C C . HIS A 1 106 ? 8.525 6.219 4.840 1.00 85.81 106 HIS A C 1
ATOM 884 O O . HIS A 1 106 ? 9.228 7.070 5.376 1.00 85.81 106 HIS A O 1
ATOM 890 N N . ALA A 1 107 ? 7.752 5.374 5.515 1.00 86.81 107 ALA A N 1
ATOM 891 C CA . ALA A 1 107 ? 7.655 5.346 6.964 1.00 86.81 107 ALA A CA 1
ATOM 892 C C . ALA A 1 107 ? 7.074 4.002 7.422 1.00 86.81 107 ALA A C 1
ATOM 894 O O . ALA A 1 107 ? 6.281 3.410 6.681 1.00 86.81 107 ALA A O 1
ATOM 895 N N . PRO A 1 108 ? 7.384 3.547 8.645 1.00 87.50 108 PRO A N 1
ATOM 896 C CA . PRO A 1 108 ? 6.670 2.435 9.258 1.00 87.50 108 PRO A CA 1
ATOM 897 C C . PRO A 1 108 ? 5.200 2.799 9.501 1.00 87.50 108 PRO A C 1
ATOM 899 O O . PRO A 1 108 ? 4.833 3.981 9.563 1.00 87.50 108 PRO A O 1
ATOM 902 N N . ALA A 1 109 ? 4.353 1.779 9.659 1.00 89.94 109 ALA A N 1
ATOM 903 C CA . ALA A 1 109 ? 2.902 1.943 9.742 1.00 89.94 109 ALA A CA 1
ATOM 904 C C . ALA A 1 109 ? 2.466 2.971 10.806 1.00 89.94 109 ALA A C 1
ATOM 906 O O . ALA A 1 109 ? 1.672 3.857 10.495 1.00 89.94 109 ALA A O 1
ATOM 907 N N . TRP A 1 110 ? 3.039 2.918 12.013 1.00 90.44 110 TRP A N 1
ATOM 908 C CA . TRP A 1 110 ? 2.707 3.801 13.146 1.00 90.44 110 TRP A CA 1
ATOM 909 C C . TRP A 1 110 ? 3.179 5.253 12.998 1.00 90.44 110 TRP A C 1
ATOM 911 O O . TRP A 1 110 ? 2.901 6.087 13.855 1.00 90.44 110 TRP A O 1
ATOM 921 N N . LYS A 1 111 ? 3.924 5.581 11.934 1.00 90.81 111 LYS A N 1
ATOM 922 C CA . LYS A 1 111 ? 4.385 6.951 11.648 1.00 90.81 111 LYS A CA 1
ATOM 923 C C . LYS A 1 111 ? 3.823 7.506 10.350 1.00 90.81 111 LYS A C 1
ATOM 925 O O . LYS A 1 111 ? 4.058 8.678 10.053 1.00 90.81 111 LYS A O 1
ATOM 930 N N . ILE A 1 112 ? 3.096 6.712 9.561 1.00 90.75 112 ILE A N 1
ATOM 931 C CA . ILE A 1 112 ? 2.757 7.081 8.183 1.00 90.75 112 ILE A CA 1
ATOM 932 C C . ILE A 1 112 ? 2.037 8.423 8.088 1.00 90.75 112 ILE A C 1
ATOM 934 O O . ILE A 1 112 ? 2.333 9.185 7.168 1.00 90.75 112 ILE A O 1
ATOM 938 N N . ARG A 1 113 ? 1.144 8.739 9.037 1.00 89.25 113 ARG A N 1
ATOM 939 C CA . ARG A 1 113 ? 0.358 9.976 9.019 1.00 89.25 113 ARG A CA 1
ATOM 940 C C . ARG A 1 113 ? 1.234 11.202 9.240 1.00 89.25 113 ARG A C 1
ATOM 942 O O . ARG A 1 113 ? 1.064 12.197 8.548 1.00 89.25 113 ARG A O 1
ATOM 949 N N . THR A 1 114 ? 2.205 11.141 10.144 1.00 84.44 114 THR A N 1
ATOM 950 C CA . THR A 1 114 ? 2.955 12.326 10.596 1.00 84.44 114 THR A CA 1
ATOM 951 C C . THR A 1 114 ? 4.342 12.454 9.973 1.00 84.44 114 THR A C 1
ATOM 953 O O . THR A 1 114 ? 4.908 13.554 9.957 1.00 84.44 114 THR A O 1
ATOM 956 N N . HIS A 1 115 ? 4.885 11.366 9.422 1.00 86.31 115 HIS A N 1
ATOM 957 C CA . HIS A 1 115 ? 6.284 11.288 9.027 1.00 86.31 115 HIS A CA 1
ATOM 958 C C . HIS A 1 115 ? 6.696 12.365 8.006 1.00 86.31 115 HIS A C 1
ATOM 960 O O . HIS A 1 115 ? 5.964 12.713 7.069 1.00 86.31 115 HIS A O 1
ATOM 966 N N . ARG A 1 116 ? 7.908 12.895 8.206 1.00 82.50 116 ARG A N 1
ATOM 967 C CA . ARG A 1 116 ? 8.611 13.834 7.323 1.00 82.50 116 ARG A CA 1
ATOM 968 C C . ARG A 1 116 ? 10.115 13.562 7.411 1.00 82.50 116 ARG A C 1
ATOM 970 O O . ARG A 1 116 ? 10.629 13.403 8.511 1.00 82.50 116 ARG A O 1
ATOM 977 N N . ILE A 1 117 ? 10.818 13.578 6.276 1.00 78.31 117 ILE A N 1
ATOM 978 C CA . ILE A 1 117 ? 12.279 13.346 6.236 1.00 78.31 117 ILE A CA 1
ATOM 979 C C . ILE A 1 117 ? 13.037 14.508 6.889 1.00 78.31 117 ILE A C 1
ATOM 981 O O . ILE A 1 117 ? 14.006 14.325 7.614 1.00 78.31 117 ILE A O 1
ATOM 985 N N . ASN A 1 118 ? 12.614 15.737 6.602 1.00 78.75 118 ASN A N 1
ATOM 986 C CA . ASN A 1 118 ? 13.227 16.956 7.118 1.00 78.75 118 ASN A CA 1
ATOM 987 C C . ASN A 1 118 ? 12.198 18.095 7.135 1.00 78.75 118 ASN A C 1
ATOM 989 O O . ASN A 1 118 ? 11.086 17.950 6.622 1.00 78.75 118 ASN A O 1
ATOM 993 N N . SER A 1 119 ? 12.575 19.248 7.690 1.00 72.06 119 SER A N 1
ATOM 994 C CA . SER A 1 119 ? 11.707 20.433 7.795 1.00 72.06 119 SER A CA 1
ATOM 995 C C . SER A 1 119 ? 11.214 20.977 6.447 1.00 72.06 119 SER A C 1
ATOM 997 O O . SER A 1 119 ? 10.183 21.642 6.403 1.00 72.06 119 SER A O 1
ATOM 999 N N . LYS A 1 120 ? 11.914 20.671 5.346 1.00 72.50 120 LYS A N 1
ATOM 1000 C CA . LYS A 1 120 ? 11.562 21.086 3.978 1.00 72.50 120 LYS A CA 1
ATOM 1001 C C . LYS A 1 120 ? 10.690 20.057 3.246 1.00 72.50 120 LYS A C 1
ATOM 1003 O O . LYS A 1 120 ? 10.103 20.371 2.211 1.00 72.50 120 LYS A O 1
ATOM 1008 N N . THR A 1 121 ? 10.588 18.833 3.763 1.00 74.75 121 THR A N 1
ATOM 1009 C CA . THR A 1 121 ? 9.814 17.748 3.153 1.00 74.75 121 THR A CA 1
ATOM 1010 C C . THR A 1 121 ? 8.356 17.851 3.576 1.00 74.75 121 THR A C 1
ATOM 1012 O O . THR A 1 121 ? 8.040 18.003 4.754 1.00 74.75 121 THR A O 1
ATOM 1015 N N . ILE A 1 122 ? 7.441 17.744 2.611 1.00 76.56 122 ILE A N 1
ATOM 1016 C CA . ILE A 1 122 ? 6.008 17.730 2.910 1.00 76.56 122 ILE A CA 1
ATOM 1017 C C . ILE A 1 122 ? 5.648 16.450 3.647 1.00 76.56 122 ILE A C 1
ATOM 1019 O O . ILE A 1 122 ? 5.744 15.364 3.075 1.00 76.56 122 ILE A O 1
ATOM 1023 N N . SER A 1 123 ? 5.176 16.627 4.880 1.00 84.50 123 SER A N 1
ATOM 1024 C CA . SER A 1 123 ? 4.596 15.559 5.686 1.00 84.50 123 SER A CA 1
ATOM 1025 C C . SER A 1 123 ? 3.442 14.877 4.951 1.00 84.50 123 SER A C 1
ATOM 1027 O O . SER A 1 123 ? 2.665 15.519 4.233 1.00 84.50 123 SER A O 1
ATOM 1029 N N . ASN A 1 124 ? 3.329 13.572 5.160 1.00 90.00 124 ASN A N 1
ATOM 1030 C CA . ASN A 1 124 ? 2.239 12.750 4.646 1.00 90.00 124 ASN A CA 1
ATOM 1031 C C . ASN A 1 124 ? 0.858 13.226 5.106 1.00 90.00 124 ASN A C 1
ATOM 1033 O O . ASN A 1 124 ? -0.088 13.136 4.329 1.00 90.00 124 ASN A O 1
ATOM 1037 N N . MET A 1 125 ? 0.763 13.848 6.285 1.00 87.69 125 MET A N 1
ATOM 1038 C CA . MET A 1 125 ? -0.474 14.418 6.828 1.00 87.69 125 MET A CA 1
ATOM 1039 C C . MET A 1 125 ? -1.138 15.395 5.853 1.00 87.69 125 MET A C 1
ATOM 1041 O O . MET A 1 125 ? -2.352 15.484 5.776 1.00 87.69 125 MET A O 1
ATOM 1045 N N . ARG A 1 126 ? -0.351 16.106 5.034 1.00 89.38 126 ARG A N 1
ATOM 1046 C CA . ARG A 1 126 ? -0.875 17.053 4.032 1.00 89.38 126 ARG A CA 1
ATOM 1047 C C . ARG A 1 126 ? -1.476 16.382 2.790 1.00 89.38 126 ARG A C 1
ATOM 1049 O O . ARG A 1 126 ? -1.826 17.085 1.843 1.00 89.38 126 ARG A O 1
ATOM 1056 N N . LYS A 1 127 ? -1.524 15.053 2.751 1.00 93.94 127 LYS A N 1
ATOM 1057 C CA . LYS A 1 127 ? -2.080 14.222 1.670 1.00 93.94 127 LYS A CA 1
ATOM 1058 C C . LYS A 1 127 ? -3.149 13.258 2.200 1.00 93.94 127 LYS A C 1
ATOM 1060 O O . LYS A 1 127 ? -3.594 12.395 1.448 1.00 93.94 127 LYS A O 1
ATOM 1065 N N . LEU A 1 128 ? -3.502 13.373 3.481 1.00 94.19 128 LEU A N 1
ATOM 1066 C CA . LEU A 1 128 ? -4.442 12.509 4.175 1.00 94.19 128 LEU A CA 1
ATOM 1067 C C . LEU A 1 128 ? -5.497 13.349 4.887 1.00 94.19 128 LEU A C 1
ATOM 1069 O O . LEU A 1 128 ? -5.172 14.277 5.624 1.00 94.19 128 LEU A O 1
ATOM 1073 N N . THR A 1 129 ? -6.759 12.983 4.705 1.00 94.31 129 THR A N 1
ATOM 1074 C CA . THR A 1 129 ? -7.869 13.482 5.519 1.00 94.31 129 THR A CA 1
ATOM 1075 C C . THR A 1 129 ? -8.466 12.301 6.261 1.00 94.31 129 THR A C 1
ATOM 1077 O O . THR A 1 129 ? -9.029 11.406 5.634 1.00 94.31 129 THR A O 1
ATOM 1080 N N . THR A 1 130 ? -8.319 12.268 7.583 1.00 95.00 130 THR A N 1
ATOM 1081 C CA . THR A 1 130 ? -8.921 11.222 8.414 1.00 95.00 130 THR A CA 1
ATOM 1082 C C . THR A 1 130 ? -10.443 11.336 8.358 1.00 95.00 130 THR A C 1
ATOM 1084 O O . THR A 1 130 ? -10.990 12.409 8.602 1.00 95.00 130 THR A O 1
ATOM 1087 N N . VAL A 1 131 ? -11.116 10.241 8.008 1.00 96.50 131 VAL A N 1
ATOM 1088 C CA . VAL A 1 131 ? -12.584 10.174 7.869 1.00 96.50 131 VAL A CA 1
ATOM 1089 C C . VAL A 1 131 ? -13.238 9.278 8.920 1.00 96.50 131 VAL A C 1
ATOM 1091 O O . VAL A 1 131 ? -14.449 9.332 9.099 1.00 96.50 131 VAL A O 1
ATOM 1094 N N . TRP A 1 132 ? -12.438 8.469 9.613 1.00 97.25 132 TRP A N 1
ATOM 1095 C CA . TRP A 1 132 ? -12.849 7.599 10.711 1.00 97.25 132 TRP A CA 1
ATOM 1096 C C . TRP A 1 132 ? -11.610 7.325 11.577 1.00 97.25 132 TRP A C 1
ATOM 1098 O O . TRP A 1 132 ? -10.543 7.039 11.029 1.00 97.25 132 TRP A O 1
ATOM 1108 N N . ASP A 1 133 ? -11.705 7.466 12.899 1.00 96.31 133 ASP A N 1
ATOM 1109 C CA . ASP A 1 133 ? -10.569 7.306 13.820 1.00 96.31 133 ASP A CA 1
ATOM 1110 C C . ASP A 1 133 ? -11.046 6.831 15.192 1.00 96.31 133 ASP A C 1
ATOM 1112 O O . ASP A 1 133 ? -11.895 7.465 15.813 1.00 96.31 133 ASP A O 1
ATOM 1116 N N . HIS A 1 134 ? -10.479 5.728 15.664 1.00 95.44 134 HIS A N 1
ATOM 1117 C CA . HIS A 1 134 ? -10.730 5.155 16.982 1.00 95.44 134 HIS A CA 1
ATOM 1118 C C . HIS A 1 134 ? -9.435 4.814 17.712 1.00 95.44 134 HIS A C 1
ATOM 1120 O O . HIS A 1 134 ? -9.417 3.927 18.565 1.00 95.44 134 HIS A O 1
ATOM 1126 N N . THR A 1 135 ? -8.353 5.534 17.410 1.00 92.31 135 THR A N 1
ATOM 1127 C CA . THR A 1 135 ? -7.058 5.389 18.090 1.00 92.31 135 THR A CA 1
ATOM 1128 C C . THR A 1 135 ? -7.210 5.408 19.619 1.00 92.31 135 THR A C 1
ATOM 1130 O O . THR A 1 135 ? -6.583 4.607 20.303 1.00 92.31 135 THR A O 1
ATOM 1133 N N . GLU A 1 136 ? -8.098 6.251 20.154 1.00 91.00 136 GLU A N 1
ATOM 1134 C CA . GLU A 1 136 ? -8.349 6.403 21.598 1.00 91.00 136 GLU A CA 1
ATOM 1135 C C . GLU A 1 136 ? -9.037 5.206 22.281 1.00 91.00 136 GLU A C 1
ATOM 1137 O O . GLU A 1 136 ? -9.013 5.109 23.505 1.00 91.00 136 GLU A O 1
ATOM 1142 N N . ASN A 1 137 ? -9.645 4.287 21.522 1.00 92.44 137 ASN A N 1
ATOM 1143 C CA . ASN A 1 137 ? -10.330 3.123 22.096 1.00 92.44 137 ASN A CA 1
ATOM 1144 C C . ASN A 1 137 ? -9.372 2.001 22.513 1.00 92.44 137 ASN A C 1
ATOM 1146 O O . ASN A 1 137 ? -9.791 1.071 23.207 1.00 92.44 137 ASN A O 1
ATOM 1150 N N . PHE A 1 138 ? -8.128 2.046 22.042 1.00 91.81 138 PHE A N 1
ATOM 1151 C CA . PHE A 1 138 ? -7.112 1.055 22.361 1.00 91.81 138 PHE A CA 1
ATOM 1152 C C . PHE A 1 138 ? -6.456 1.411 23.693 1.00 91.81 138 PHE A C 1
ATOM 1154 O O . PHE A 1 138 ? -6.120 2.569 23.944 1.00 91.81 138 PHE A O 1
ATOM 1161 N N . ASP A 1 139 ? -6.276 0.416 24.559 1.00 89.62 139 ASP A N 1
ATOM 1162 C CA . ASP A 1 139 ? -5.621 0.637 25.845 1.00 89.62 139 ASP A CA 1
ATOM 1163 C C . ASP A 1 139 ? -4.102 0.867 25.696 1.00 89.62 139 ASP A C 1
ATOM 1165 O O . ASP A 1 139 ? -3.526 0.834 24.606 1.00 89.62 139 ASP A O 1
ATOM 1169 N N . SER A 1 140 ? -3.420 1.076 26.824 1.00 86.19 140 SER A N 1
ATOM 1170 C CA . SER A 1 140 ? -1.967 1.296 26.863 1.00 86.19 140 SER A CA 1
ATOM 1171 C C . SER A 1 140 ? -1.123 0.090 26.425 1.00 86.19 140 SER A C 1
ATOM 1173 O O . SER A 1 140 ? 0.105 0.203 26.386 1.00 86.19 140 SER A O 1
ATOM 1175 N N . GLN A 1 141 ? -1.758 -1.047 26.126 1.00 85.56 141 GLN A N 1
ATOM 1176 C CA . GLN A 1 141 ? -1.175 -2.271 25.575 1.00 85.56 141 GLN A CA 1
ATOM 1177 C C . GLN A 1 141 ? -1.712 -2.598 24.169 1.00 85.56 141 GLN A C 1
ATOM 1179 O O . GLN A 1 141 ? -1.351 -3.627 23.602 1.00 85.56 141 GLN A O 1
ATOM 1184 N N . GLY A 1 142 ? -2.545 -1.730 23.585 1.00 85.88 142 GLY A N 1
ATOM 1185 C CA . GLY A 1 142 ? -3.110 -1.931 22.254 1.00 85.88 142 GLY A CA 1
ATOM 1186 C C . GLY A 1 142 ? -4.249 -2.942 22.239 1.00 85.88 142 GLY A C 1
ATOM 1187 O O . GLY A 1 142 ? -4.604 -3.457 21.179 1.00 85.88 142 GLY A O 1
ATOM 1188 N N . HIS A 1 143 ? -4.829 -3.259 23.393 1.00 89.38 143 HIS A N 1
ATOM 1189 C CA . HIS A 1 143 ? -5.971 -4.152 23.468 1.00 89.38 143 HIS A CA 1
ATOM 1190 C C . HIS A 1 143 ? -7.285 -3.395 23.339 1.00 89.38 143 HIS A C 1
ATOM 1192 O O . HIS A 1 143 ? -7.406 -2.199 23.607 1.00 89.38 143 HIS A O 1
ATOM 1198 N N . LEU A 1 144 ? -8.297 -4.157 22.946 1.00 91.19 144 LEU A N 1
ATOM 1199 C CA . LEU A 1 144 ? -9.658 -3.701 22.763 1.00 91.19 144 LEU A CA 1
ATOM 1200 C C . LEU A 1 144 ? -10.596 -4.801 23.278 1.00 91.19 144 LEU A C 1
ATOM 1202 O O . LEU A 1 144 ? -10.308 -5.989 23.116 1.00 91.19 144 LEU A O 1
ATOM 1206 N N . SER A 1 145 ? -11.711 -4.444 23.916 1.00 91.88 145 SER A N 1
ATOM 1207 C CA . SER A 1 145 ? -12.647 -5.460 24.427 1.00 91.88 145 SER A CA 1
ATOM 1208 C C . SER A 1 145 ? -13.298 -6.249 23.274 1.00 91.88 145 SER A C 1
ATOM 1210 O O . SER A 1 145 ? -13.551 -5.665 22.218 1.00 91.88 145 SER A O 1
ATOM 1212 N N . PRO A 1 146 ? -13.638 -7.546 23.436 1.00 92.06 146 PRO A N 1
ATOM 1213 C CA . PRO A 1 146 ? -14.216 -8.355 22.351 1.00 92.06 146 PRO A CA 1
ATOM 1214 C C . PRO A 1 146 ? -15.480 -7.752 21.721 1.00 92.06 146 PRO A C 1
ATOM 1216 O O . PRO A 1 146 ? -15.655 -7.779 20.500 1.00 92.06 146 PRO A O 1
ATOM 1219 N N . LYS A 1 147 ? -16.338 -7.148 22.553 1.00 94.31 147 LYS A N 1
ATOM 1220 C CA . LYS A 1 147 ? -17.527 -6.421 22.098 1.00 94.31 147 LYS A CA 1
ATOM 1221 C C . LYS A 1 147 ? -17.134 -5.254 21.191 1.00 94.31 147 LYS A C 1
ATOM 1223 O O . LYS A 1 147 ? -17.623 -5.164 20.069 1.00 94.31 147 LYS A O 1
ATOM 1228 N N . LYS A 1 148 ? -16.188 -4.422 21.638 1.00 94.75 148 LYS A N 1
ATOM 1229 C CA . LYS A 1 148 ? -15.725 -3.269 20.862 1.00 94.75 148 LYS A CA 1
ATOM 1230 C C . LYS A 1 148 ? -15.030 -3.694 19.565 1.00 94.75 148 LYS A C 1
ATOM 1232 O O . LYS A 1 148 ? -15.176 -3.004 18.565 1.00 94.75 148 LYS A O 1
ATOM 1237 N N . LYS A 1 149 ? -14.340 -4.846 19.542 1.00 93.88 149 LYS A N 1
ATOM 1238 C CA . LYS A 1 149 ? -13.667 -5.359 18.328 1.00 93.88 149 LYS A CA 1
ATOM 1239 C C . LYS A 1 149 ? -14.696 -5.590 17.231 1.00 93.88 149 LYS A C 1
ATOM 1241 O O . LYS A 1 149 ? -14.547 -5.107 16.114 1.00 93.88 149 LYS A O 1
ATOM 1246 N N . THR A 1 150 ? -15.769 -6.284 17.599 1.00 94.56 150 THR A N 1
ATOM 1247 C CA . THR A 1 150 ? -16.878 -6.600 16.697 1.00 94.56 150 THR A CA 1
ATOM 1248 C C . THR A 1 150 ? -17.572 -5.331 16.206 1.00 94.56 150 THR A C 1
ATOM 1250 O O . THR A 1 150 ? -17.835 -5.210 15.013 1.00 94.56 150 THR A O 1
ATOM 1253 N N . GLU A 1 151 ? -17.826 -4.371 17.101 1.00 96.06 151 GLU A N 1
ATOM 1254 C CA . GLU A 1 151 ? -18.433 -3.080 16.751 1.00 96.06 151 GLU A CA 1
ATOM 1255 C C . GLU A 1 151 ? -17.593 -2.320 15.716 1.00 96.06 151 GLU A C 1
ATOM 1257 O O . GLU A 1 151 ? -18.107 -1.976 14.655 1.00 96.06 151 GLU A O 1
ATOM 1262 N N . LEU A 1 152 ? -16.291 -2.131 15.965 1.00 95.88 152 LEU A N 1
ATOM 1263 C CA . LEU A 1 152 ? -15.423 -1.375 15.056 1.00 95.88 152 LEU A CA 1
ATOM 1264 C C . LEU A 1 152 ? -15.278 -2.054 13.685 1.00 95.88 152 LEU A C 1
ATOM 1266 O O . LEU A 1 152 ? -15.308 -1.380 12.658 1.00 95.88 152 LEU A O 1
ATOM 1270 N N . ILE A 1 153 ? -15.168 -3.387 13.640 1.00 96.00 153 ILE A N 1
ATOM 1271 C CA . ILE A 1 153 ? -15.131 -4.130 12.368 1.00 96.00 153 ILE A CA 1
ATOM 1272 C C . ILE A 1 153 ? -16.447 -3.947 11.594 1.00 96.00 153 ILE A C 1
ATOM 1274 O O . ILE A 1 153 ? -16.424 -3.732 10.380 1.00 96.00 153 ILE A O 1
ATOM 1278 N N . GLN A 1 154 ? -17.598 -3.993 12.271 1.00 96.25 154 GLN A N 1
ATOM 1279 C CA . GLN A 1 154 ? -18.903 -3.769 11.636 1.00 96.25 154 GLN A CA 1
ATOM 1280 C C . GLN A 1 154 ? -19.073 -2.335 11.129 1.00 96.25 154 GLN A C 1
ATOM 1282 O O . GLN A 1 154 ? -19.626 -2.132 10.049 1.00 96.25 154 GLN A O 1
ATOM 1287 N N . GLU A 1 155 ? -18.599 -1.342 11.879 1.00 96.88 155 GLU A N 1
ATOM 1288 C CA . GLU A 1 155 ? -18.609 0.056 11.446 1.00 96.88 155 GLU A CA 1
ATOM 1289 C C . GLU A 1 155 ? -17.778 0.247 10.175 1.00 96.88 155 GLU A C 1
ATOM 1291 O O . GLU A 1 155 ? -18.268 0.818 9.202 1.00 96.88 155 GLU A O 1
ATOM 1296 N N . VAL A 1 156 ? -16.553 -0.287 10.146 1.00 96.69 156 VAL A N 1
ATOM 1297 C CA . VAL A 1 156 ? -15.655 -0.157 8.991 1.00 96.69 156 VAL A CA 1
ATOM 1298 C C . VAL A 1 156 ? -16.170 -0.910 7.769 1.00 96.69 156 VAL A C 1
ATOM 1300 O O . VAL A 1 156 ? -16.138 -0.366 6.669 1.00 96.69 156 VAL A O 1
ATOM 1303 N N . THR A 1 157 ? -16.677 -2.132 7.929 1.00 95.62 157 THR A N 1
ATOM 1304 C CA . THR A 1 157 ? -17.233 -2.915 6.804 1.00 95.62 157 THR A CA 1
ATOM 1305 C C . THR A 1 157 ? -18.488 -2.279 6.203 1.00 95.62 157 THR A C 1
ATOM 1307 O O . THR A 1 157 ? -18.744 -2.437 5.012 1.00 95.62 157 THR A O 1
ATOM 1310 N N . ARG A 1 158 ? -19.249 -1.510 6.990 1.00 95.75 158 ARG A N 1
ATOM 1311 C CA . ARG A 1 158 ? -20.442 -0.775 6.533 1.00 95.75 158 ARG A CA 1
ATOM 1312 C C . ARG A 1 158 ? -20.163 0.676 6.156 1.00 95.75 158 ARG A C 1
ATOM 1314 O O . ARG A 1 158 ? -21.091 1.386 5.765 1.00 95.75 158 ARG A O 1
ATOM 1321 N N . PHE A 1 159 ? -18.922 1.135 6.291 1.00 96.25 159 PHE A N 1
ATOM 1322 C CA . PHE A 1 159 ? -18.574 2.514 5.996 1.00 96.25 159 PHE A CA 1
ATOM 1323 C C . PHE A 1 159 ? -18.837 2.808 4.504 1.00 96.25 159 PHE A C 1
ATOM 1325 O O . PHE A 1 159 ? -18.442 2.019 3.641 1.00 96.25 159 PHE A O 1
ATOM 1332 N N . PRO A 1 160 ? -19.508 3.924 4.161 1.00 95.38 160 PRO A N 1
ATOM 1333 C CA . PRO A 1 160 ? -19.928 4.208 2.790 1.00 95.38 160 PRO A CA 1
ATOM 1334 C C . PRO A 1 160 ? -18.755 4.729 1.943 1.00 95.38 160 PRO A C 1
ATOM 1336 O O . PRO A 1 160 ? -18.653 5.922 1.649 1.00 95.38 160 PRO A O 1
ATOM 1339 N N . PHE A 1 161 ? -17.838 3.838 1.563 1.00 96.12 161 PHE A N 1
ATOM 1340 C CA . PHE A 1 161 ? -16.683 4.189 0.737 1.00 96.12 161 PHE A CA 1
ATOM 1341 C C . PHE A 1 161 ? -17.096 4.614 -0.677 1.00 96.12 161 PHE A C 1
ATOM 1343 O O . PHE A 1 161 ? -17.850 3.926 -1.364 1.00 96.12 161 PHE A O 1
ATOM 1350 N N . ASP A 1 162 ? -16.538 5.731 -1.143 1.00 95.31 162 ASP A N 1
ATOM 1351 C CA . ASP A 1 162 ? -16.735 6.229 -2.503 1.00 95.31 162 ASP A CA 1
ATOM 1352 C C . ASP A 1 162 ? -15.826 5.456 -3.473 1.00 95.31 162 ASP A C 1
ATOM 1354 O O . ASP A 1 162 ? -14.602 5.438 -3.321 1.00 95.31 162 ASP A O 1
ATOM 1358 N N . SER A 1 163 ? -16.421 4.831 -4.491 1.00 92.19 163 SER A N 1
ATOM 1359 C CA . SER A 1 163 ? -15.700 4.039 -5.500 1.00 92.19 163 SER A CA 1
ATOM 1360 C C . SER A 1 163 ? -14.698 4.850 -6.336 1.00 92.19 163 SER A C 1
ATOM 1362 O O . SER A 1 163 ? -13.757 4.278 -6.895 1.00 92.19 163 SER A O 1
ATOM 1364 N N . GLN A 1 164 ? -14.865 6.175 -6.398 1.00 94.56 164 GLN A N 1
ATOM 1365 C CA . GLN A 1 164 ? -13.955 7.095 -7.081 1.00 94.56 164 GLN A CA 1
ATOM 1366 C C . GLN A 1 164 ? -12.830 7.589 -6.165 1.00 94.56 164 GLN A C 1
ATOM 1368 O O . GLN A 1 164 ? -11.969 8.350 -6.603 1.00 94.56 164 GLN A O 1
ATOM 1373 N N . LYS A 1 165 ? -12.804 7.197 -4.894 1.00 96.06 165 LYS A N 1
ATOM 1374 C CA . LYS A 1 165 ? -11.760 7.595 -3.949 1.00 96.06 165 LYS A CA 1
ATOM 1375 C C . LYS A 1 165 ? -10.861 6.425 -3.600 1.00 96.06 165 LYS A C 1
ATOM 1377 O O . LYS A 1 165 ? -11.149 5.265 -3.893 1.00 96.06 165 LYS A O 1
ATOM 1382 N N . VAL A 1 166 ? -9.743 6.758 -2.969 1.00 97.12 166 VAL A N 1
ATOM 1383 C CA . VAL A 1 166 ? -8.866 5.767 -2.361 1.00 97.12 166 VAL A CA 1
ATOM 1384 C C . VAL A 1 166 ? -8.589 6.136 -0.918 1.00 97.12 166 VAL A C 1
ATOM 1386 O O . VAL A 1 166 ? -8.564 7.317 -0.548 1.00 97.12 166 VAL A O 1
ATOM 1389 N N . TYR A 1 167 ? -8.340 5.110 -0.124 1.00 98.00 167 TYR A N 1
ATOM 1390 C CA . TYR A 1 167 ? -8.204 5.224 1.313 1.00 98.00 167 TYR A CA 1
ATOM 1391 C C . TYR A 1 167 ? -6.970 4.462 1.789 1.00 98.00 167 TYR A C 1
ATOM 1393 O O . TYR A 1 167 ? -6.553 3.475 1.179 1.00 98.00 167 TYR A O 1
ATOM 1401 N N . ILE A 1 168 ? -6.395 4.926 2.892 1.00 97.56 168 ILE A N 1
ATOM 1402 C CA . ILE A 1 168 ? -5.421 4.177 3.682 1.00 97.56 168 ILE A CA 1
ATOM 1403 C C . ILE A 1 168 ? -6.089 3.800 4.988 1.00 97.56 168 ILE A C 1
ATOM 1405 O O . ILE A 1 168 ? -6.687 4.657 5.640 1.00 97.56 168 ILE A O 1
ATOM 1409 N N . PHE A 1 169 ? -5.966 2.537 5.371 1.00 97.75 169 PHE A N 1
ATOM 1410 C CA . PHE A 1 169 ? -6.406 2.079 6.677 1.00 97.75 169 PHE A CA 1
ATOM 1411 C C . PHE A 1 169 ? -5.165 1.860 7.530 1.00 97.75 169 PHE A C 1
ATOM 1413 O O . PHE A 1 169 ? -4.232 1.176 7.103 1.00 97.75 169 PHE A O 1
ATOM 1420 N N . GLY A 1 170 ? -5.169 2.428 8.729 1.00 96.31 170 GLY A N 1
ATOM 1421 C CA . GLY A 1 170 ? -4.290 2.008 9.806 1.00 96.31 170 GLY A CA 1
ATOM 1422 C C . GLY A 1 170 ? -4.958 0.876 10.560 1.00 96.31 170 GLY A C 1
ATOM 1423 O O . GLY A 1 170 ? -6.037 1.064 11.122 1.00 96.31 170 GLY A O 1
ATOM 1424 N N . LEU A 1 171 ? -4.320 -0.289 10.569 1.00 95.94 171 LEU A N 1
ATOM 1425 C CA . LEU A 1 171 ? -4.779 -1.457 11.311 1.00 95.94 171 LEU A CA 1
ATOM 1426 C C . LEU A 1 171 ? -3.767 -1.817 12.394 1.00 95.94 171 LEU A C 1
ATOM 1428 O O . LEU A 1 171 ? -2.556 -1.698 12.193 1.00 95.94 171 LEU A O 1
ATOM 1432 N N . LEU A 1 172 ? -4.248 -2.301 13.529 1.00 93.50 172 LEU A N 1
ATOM 1433 C CA . LEU A 1 172 ? -3.421 -2.927 14.545 1.00 93.50 172 LEU A CA 1
ATOM 1434 C C . LEU A 1 172 ? -3.533 -4.442 14.391 1.00 93.50 172 LEU A C 1
ATOM 1436 O O . LEU A 1 172 ? -4.608 -5.016 14.540 1.00 93.50 172 LEU A O 1
ATOM 1440 N N . TRP A 1 173 ? -2.409 -5.083 14.092 1.00 90.81 173 TRP A N 1
ATOM 1441 C CA . TRP A 1 173 ? -2.271 -6.521 14.263 1.00 90.81 173 TRP A CA 1
ATOM 1442 C C . TRP A 1 173 ? -2.130 -6.830 15.754 1.00 90.81 173 TRP A C 1
ATOM 1444 O O . TRP A 1 173 ? -1.197 -6.349 16.403 1.00 90.81 173 TRP A O 1
ATOM 1454 N N . GLU A 1 174 ? -3.047 -7.635 16.280 1.00 85.00 174 GLU A N 1
ATOM 1455 C CA . GLU A 1 174 ? -2.977 -8.167 17.640 1.00 85.00 174 GLU A CA 1
ATOM 1456 C C . GLU A 1 174 ? -1.631 -8.851 17.910 1.00 85.00 174 GLU A C 1
ATOM 1458 O O . GLU A 1 174 ? -1.115 -9.595 17.076 1.00 85.00 174 GLU A O 1
ATOM 1463 N N . GLU A 1 175 ? -1.047 -8.592 19.081 1.00 82.31 175 GLU A N 1
ATOM 1464 C CA . GLU A 1 175 ? 0.241 -9.180 19.488 1.00 82.31 175 GLU A CA 1
ATOM 1465 C C . GLU A 1 175 ? 1.413 -8.827 18.552 1.00 82.31 175 GLU A C 1
ATOM 1467 O O . GLU A 1 175 ? 2.401 -9.558 18.444 1.00 82.31 175 GLU A O 1
ATOM 1472 N N . THR A 1 176 ? 1.326 -7.694 17.851 1.00 84.94 176 THR A N 1
ATOM 1473 C CA . THR A 1 176 ? 2.416 -7.226 16.994 1.00 84.94 176 THR A CA 1
ATOM 1474 C C . THR A 1 176 ? 3.740 -7.118 17.757 1.00 84.94 176 THR A C 1
ATOM 1476 O O . THR A 1 176 ? 3.844 -6.484 18.808 1.00 84.94 176 THR A O 1
ATOM 1479 N N . VAL A 1 177 ? 4.810 -7.673 17.180 1.00 82.38 177 VAL A N 1
ATOM 1480 C CA . VAL A 1 177 ? 6.173 -7.594 17.744 1.00 82.38 177 VAL A CA 1
ATOM 1481 C C . VAL A 1 177 ? 6.731 -6.166 17.775 1.00 82.38 177 VAL A C 1
ATOM 1483 O O . VAL A 1 177 ? 7.764 -5.914 18.393 1.00 82.38 177 VAL A O 1
ATOM 1486 N N . TYR A 1 178 ? 6.068 -5.227 17.096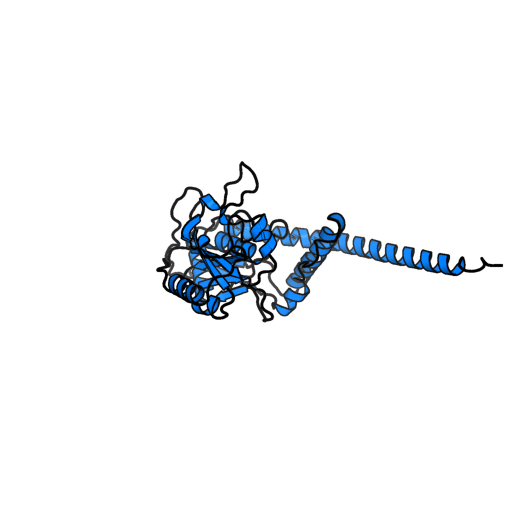 1.00 82.75 178 TYR A N 1
ATOM 1487 C CA . TYR A 1 178 ? 6.450 -3.819 17.049 1.00 82.75 178 TYR A CA 1
ATOM 1488 C C . TYR A 1 178 ? 5.852 -2.991 18.189 1.00 82.75 178 TYR A C 1
ATOM 1490 O O . TYR A 1 178 ? 6.159 -1.804 18.266 1.00 82.75 178 TYR A O 1
ATOM 1498 N N . TRP A 1 179 ? 5.046 -3.588 19.077 1.00 88.38 179 TRP A N 1
ATOM 1499 C CA . TRP A 1 179 ? 4.289 -2.868 20.107 1.00 88.38 179 TRP A CA 1
ATOM 1500 C C . TRP A 1 179 ? 5.132 -1.859 20.898 1.00 88.38 179 TRP A C 1
ATOM 1502 O O . TRP A 1 179 ? 4.780 -0.685 20.998 1.00 88.38 179 TRP A O 1
ATOM 1512 N N . GLU A 1 180 ? 6.302 -2.279 21.378 1.00 86.94 180 GLU A N 1
ATOM 1513 C CA . GLU A 1 180 ? 7.176 -1.404 22.161 1.00 86.94 180 GLU A CA 1
ATOM 1514 C C . GLU A 1 180 ? 7.673 -0.190 21.359 1.00 86.94 180 GLU A C 1
ATOM 1516 O O . GLU A 1 180 ? 7.745 0.919 21.887 1.00 86.94 180 GLU A O 1
ATOM 1521 N N . LYS A 1 181 ? 7.967 -0.369 20.064 1.00 85.50 181 LYS A N 1
ATOM 1522 C CA . LYS A 1 181 ? 8.351 0.735 19.167 1.00 85.50 181 LYS A CA 1
ATOM 1523 C C . LYS A 1 181 ? 7.183 1.673 18.883 1.00 85.50 181 LYS A C 1
ATOM 1525 O O . LYS A 1 181 ? 7.371 2.882 18.839 1.00 85.50 181 LYS A O 1
ATOM 1530 N N . ILE A 1 182 ? 5.984 1.125 18.696 1.00 88.50 182 ILE A N 1
ATOM 1531 C CA . ILE A 1 182 ? 4.759 1.905 18.482 1.00 88.50 182 ILE A CA 1
ATOM 1532 C C . ILE A 1 182 ? 4.511 2.802 19.696 1.00 88.50 182 ILE A C 1
ATOM 1534 O O . ILE A 1 182 ? 4.367 4.010 19.546 1.00 88.50 182 ILE A O 1
ATOM 1538 N N . ARG A 1 183 ? 4.572 2.234 20.904 1.00 87.00 183 ARG A N 1
ATOM 1539 C CA . ARG A 1 183 ? 4.379 2.961 22.164 1.00 87.00 183 ARG A CA 1
ATOM 1540 C C . ARG A 1 183 ? 5.416 4.063 22.395 1.00 87.00 183 ARG A C 1
ATOM 1542 O O . ARG A 1 183 ? 5.088 5.103 22.956 1.00 87.00 183 ARG A O 1
ATOM 1549 N N . THR A 1 184 ? 6.670 3.827 22.011 1.00 83.94 184 THR A N 1
ATOM 1550 C CA . THR A 1 184 ? 7.777 4.761 22.279 1.00 83.94 184 THR A CA 1
ATOM 1551 C C . THR A 1 184 ? 7.946 5.830 21.204 1.00 83.94 184 THR A C 1
ATOM 1553 O O . THR A 1 184 ? 8.352 6.948 21.515 1.00 83.94 184 THR A O 1
ATOM 1556 N N . GLU A 1 185 ? 7.649 5.512 19.944 1.00 77.38 185 GLU A N 1
ATOM 1557 C CA . GLU A 1 185 ? 7.970 6.366 18.796 1.00 77.38 185 GLU A CA 1
ATOM 1558 C C . GLU A 1 185 ? 6.742 6.847 18.008 1.00 77.38 185 GLU A C 1
ATOM 1560 O O . GLU A 1 185 ? 6.884 7.669 17.094 1.00 77.38 185 GLU A O 1
ATOM 1565 N N . GLY A 1 186 ? 5.566 6.276 18.267 1.00 65.12 186 GLY A N 1
ATOM 1566 C CA . GLY A 1 186 ? 4.379 6.409 17.431 1.00 65.12 186 GLY A CA 1
ATOM 1567 C C . GLY A 1 186 ? 3.386 7.455 17.941 1.00 65.12 186 GLY A C 1
ATOM 1568 O O . GLY A 1 186 ? 3.028 7.436 19.115 1.00 65.12 186 GLY A O 1
ATOM 1569 N N . PRO A 1 187 ? 2.882 8.350 17.074 1.00 67.69 187 PRO A N 1
ATOM 1570 C CA . PRO A 1 187 ? 1.635 9.069 17.335 1.00 67.69 187 PRO A CA 1
ATOM 1571 C C . PRO A 1 187 ? 0.389 8.187 17.154 1.00 67.69 187 PRO A C 1
ATOM 1573 O O . PRO A 1 187 ? -0.674 8.546 17.650 1.00 67.69 187 PRO A O 1
ATOM 1576 N N . ASP A 1 188 ? 0.516 7.058 16.447 1.00 83.88 188 ASP A N 1
ATOM 1577 C CA . ASP A 1 188 ? -0.588 6.162 16.108 1.00 83.88 188 ASP A CA 1
ATOM 1578 C C . ASP A 1 188 ? -0.338 4.761 16.678 1.00 83.88 188 ASP A C 1
ATOM 1580 O O . ASP A 1 188 ? 0.806 4.316 16.735 1.00 83.88 188 ASP A O 1
ATOM 1584 N N . VAL A 1 189 ? -1.404 4.037 17.040 1.00 90.81 189 VAL A N 1
ATOM 1585 C CA . VAL A 1 189 ? -1.310 2.673 17.604 1.00 90.81 189 VAL A CA 1
ATOM 1586 C C . VAL A 1 189 ? -1.327 1.562 16.547 1.00 90.81 189 VAL A C 1
ATOM 1588 O O . VAL A 1 189 ? -1.301 0.387 16.890 1.00 90.81 189 VAL A O 1
ATOM 1591 N N . ASN A 1 190 ? -1.397 1.892 15.255 1.00 92.25 190 ASN A N 1
ATOM 1592 C CA . ASN A 1 190 ? -1.481 0.896 14.186 1.00 92.25 190 ASN A CA 1
ATOM 1593 C C . ASN A 1 190 ? -0.115 0.252 13.881 1.00 92.25 190 ASN A C 1
ATOM 1595 O O . ASN A 1 190 ? 0.927 0.894 13.955 1.00 92.25 190 ASN A O 1
ATOM 1599 N N . SER A 1 191 ? -0.118 -1.008 13.454 1.00 90.88 191 SER A N 1
ATOM 1600 C CA . SER A 1 191 ? 1.089 -1.769 13.094 1.00 90.88 191 SER A CA 1
ATOM 1601 C C . SER A 1 191 ? 1.094 -2.271 11.653 1.00 90.88 191 SER A C 1
ATOM 1603 O O . SER A 1 191 ? 2.078 -2.851 11.208 1.00 90.88 191 SER A O 1
ATOM 1605 N N . HIS A 1 192 ? 0.011 -2.031 10.916 1.00 92.94 192 HIS A N 1
ATOM 1606 C CA . HIS A 1 192 ? -0.192 -2.509 9.556 1.00 92.94 192 HIS A CA 1
ATOM 1607 C C . HIS A 1 192 ? -0.959 -1.466 8.740 1.00 92.94 192 HIS A C 1
ATOM 1609 O O . HIS A 1 192 ? -1.760 -0.709 9.297 1.00 92.94 192 HIS A O 1
ATOM 1615 N N . LEU A 1 193 ? -0.713 -1.410 7.431 1.00 94.25 193 LEU A N 1
ATOM 1616 C CA . LEU A 1 193 ? -1.412 -0.521 6.504 1.00 94.25 193 LEU A CA 1
ATOM 1617 C C . LEU A 1 193 ? -2.123 -1.301 5.402 1.00 94.25 193 LEU A C 1
ATOM 1619 O O . LEU A 1 193 ? -1.663 -2.346 4.944 1.00 94.25 193 LEU A O 1
ATOM 1623 N N . VAL A 1 194 ? -3.220 -0.734 4.915 1.00 95.75 194 VAL A N 1
ATOM 1624 C CA . VAL A 1 194 ? -3.947 -1.253 3.753 1.00 95.75 194 VAL A CA 1
ATOM 1625 C C . VAL A 1 194 ? -4.262 -0.113 2.798 1.00 95.75 194 VAL A C 1
ATOM 1627 O O . VAL A 1 194 ? -4.716 0.948 3.226 1.00 95.75 194 VAL A O 1
ATOM 1630 N N . PHE A 1 195 ? -4.036 -0.335 1.503 1.00 96.69 195 PHE A N 1
ATOM 1631 C CA . PHE A 1 195 ? -4.575 0.500 0.433 1.00 96.69 195 PHE A CA 1
ATOM 1632 C C . PHE A 1 195 ? -5.971 -0.010 0.082 1.00 96.69 195 PHE A C 1
ATOM 1634 O O . PHE A 1 195 ? -6.117 -1.169 -0.291 1.00 96.69 195 PHE A O 1
ATOM 1641 N N . PHE A 1 196 ? -6.991 0.835 0.182 1.00 97.62 196 PHE A N 1
ATOM 1642 C CA . PHE A 1 196 ? -8.361 0.454 -0.142 1.00 97.62 196 PHE A CA 1
ATOM 1643 C C . PHE A 1 196 ? -8.901 1.281 -1.306 1.00 97.62 196 PHE A C 1
ATOM 1645 O O . PHE A 1 196 ? -8.907 2.516 -1.264 1.00 97.62 196 PHE A O 1
ATOM 1652 N N . ALA A 1 197 ? -9.368 0.596 -2.344 1.00 96.12 197 ALA A N 1
ATOM 1653 C CA . ALA A 1 197 ? -9.988 1.205 -3.512 1.00 96.12 197 ALA A CA 1
ATOM 1654 C C . ALA A 1 197 ? -10.960 0.220 -4.164 1.00 96.12 197 ALA A C 1
ATOM 1656 O O . ALA A 1 197 ? -10.707 -0.983 -4.182 1.00 96.12 197 ALA A O 1
ATOM 1657 N N . LYS A 1 198 ? -12.065 0.729 -4.725 1.00 93.25 198 LYS A N 1
ATOM 1658 C CA . LYS A 1 198 ? -13.040 -0.071 -5.497 1.00 93.25 198 LYS A CA 1
ATOM 1659 C C . LYS A 1 198 ? -13.507 -1.349 -4.771 1.00 93.25 198 LYS A C 1
ATOM 1661 O O . LYS A 1 198 ? -13.653 -2.402 -5.379 1.00 93.25 198 LYS A O 1
ATOM 1666 N N . GLY A 1 199 ? -13.727 -1.254 -3.456 1.00 93.94 199 GLY A N 1
ATOM 1667 C CA . GLY A 1 199 ? -14.216 -2.369 -2.636 1.00 93.94 199 GLY A CA 1
ATOM 1668 C C . GLY A 1 199 ? -13.164 -3.421 -2.268 1.00 93.94 199 GLY A C 1
ATOM 1669 O O . GLY A 1 199 ? -13.518 -4.446 -1.686 1.00 93.94 199 GLY A O 1
ATOM 1670 N N . LYS A 1 200 ? -11.886 -3.201 -2.597 1.00 95.56 200 LYS A N 1
ATOM 1671 C CA . LYS A 1 200 ? -10.795 -4.137 -2.312 1.00 95.56 200 LYS A CA 1
ATOM 1672 C C . LYS A 1 200 ? -9.708 -3.504 -1.455 1.00 95.56 200 LYS A C 1
ATOM 1674 O O . LYS A 1 200 ? -9.299 -2.364 -1.678 1.00 95.56 200 LYS A O 1
ATOM 1679 N N . ALA A 1 201 ? -9.229 -4.288 -0.501 1.00 95.00 201 ALA A N 1
ATOM 1680 C CA . ALA A 1 201 ? -8.071 -4.050 0.338 1.00 95.00 201 ALA A CA 1
ATOM 1681 C C . ALA A 1 201 ? -6.835 -4.692 -0.300 1.00 95.00 201 ALA A C 1
ATOM 1683 O O . ALA A 1 201 ? -6.825 -5.895 -0.539 1.00 95.00 201 ALA A O 1
ATOM 1684 N N . ILE A 1 202 ? -5.795 -3.901 -0.554 1.00 93.44 202 ILE A N 1
ATOM 1685 C CA . ILE A 1 202 ? -4.489 -4.353 -1.041 1.00 93.44 202 ILE A CA 1
ATOM 1686 C C . ILE A 1 202 ? -3.451 -4.116 0.050 1.00 93.44 202 ILE A C 1
ATOM 1688 O O . ILE A 1 202 ? -3.298 -2.996 0.550 1.00 93.44 202 ILE A O 1
ATOM 1692 N N . HIS A 1 203 ? -2.721 -5.164 0.414 1.00 90.38 203 HIS A N 1
ATOM 1693 C CA . HIS A 1 203 ? -1.709 -5.109 1.466 1.00 90.38 203 HIS A CA 1
ATOM 1694 C C . HIS A 1 203 ? -0.725 -6.272 1.363 1.00 90.38 203 HIS A C 1
ATOM 1696 O O . HIS A 1 203 ? -0.931 -7.229 0.621 1.00 90.38 203 HIS A O 1
ATOM 1702 N N . PHE A 1 204 ? 0.356 -6.181 2.134 1.00 84.94 204 PHE A N 1
ATOM 1703 C CA . PHE A 1 204 ? 1.335 -7.250 2.278 1.00 84.94 204 PHE A CA 1
ATOM 1704 C C . PHE A 1 204 ? 1.205 -7.881 3.663 1.00 84.94 204 PHE A C 1
ATOM 1706 O O . PHE A 1 204 ? 1.439 -7.205 4.661 1.00 84.94 204 PHE A O 1
ATOM 1713 N N . MET A 1 205 ? 0.847 -9.159 3.742 1.00 76.81 205 MET A N 1
ATOM 1714 C CA . MET A 1 205 ? 0.683 -9.921 4.977 1.00 76.81 205 MET A CA 1
ATOM 1715 C C . MET A 1 205 ? 1.499 -11.211 4.922 1.00 76.81 205 MET A C 1
ATOM 1717 O O . MET A 1 205 ? 1.225 -12.115 4.137 1.00 76.81 205 MET A O 1
ATOM 1721 N N . HIS A 1 206 ? 2.493 -11.329 5.798 1.00 65.00 206 HIS A N 1
ATOM 1722 C CA . HIS A 1 206 ? 3.337 -12.519 5.869 1.00 65.00 206 HIS A CA 1
ATOM 1723 C C . HIS A 1 206 ? 2.630 -13.659 6.627 1.00 65.00 206 HIS A C 1
ATOM 1725 O O . HIS A 1 206 ? 2.915 -13.917 7.797 1.00 65.00 206 HIS A O 1
ATOM 1731 N N . LYS A 1 207 ? 1.674 -14.326 5.969 1.00 61.03 207 LYS A N 1
ATOM 1732 C CA . LYS A 1 207 ? 1.162 -15.645 6.383 1.00 61.03 207 LYS A CA 1
ATOM 1733 C C . LYS A 1 207 ? 2.079 -16.745 5.833 1.00 61.03 207 LYS A C 1
ATOM 1735 O O . LYS A 1 207 ? 2.823 -16.509 4.886 1.00 61.03 207 LYS A O 1
ATOM 1740 N N . LYS A 1 208 ? 2.017 -17.953 6.402 1.00 55.31 208 LYS A N 1
ATOM 1741 C CA . LYS A 1 208 ? 2.782 -19.134 5.945 1.00 55.31 208 LYS A CA 1
ATOM 1742 C C . LYS A 1 208 ? 2.342 -19.678 4.564 1.00 55.31 208 LYS A C 1
ATOM 1744 O O . LYS A 1 208 ? 2.761 -20.768 4.203 1.00 55.31 208 LYS A O 1
ATOM 1749 N N . ASP A 1 209 ? 1.537 -18.930 3.812 1.00 54.00 209 ASP A N 1
ATOM 1750 C CA . ASP A 1 209 ? 0.945 -19.342 2.536 1.00 54.00 209 ASP A CA 1
ATOM 1751 C C . ASP A 1 209 ? 1.743 -18.826 1.319 1.00 54.00 209 ASP A C 1
ATOM 1753 O O . ASP A 1 209 ? 2.613 -17.957 1.430 1.00 54.00 209 ASP A O 1
ATOM 1757 N N . GLU A 1 210 ? 1.358 -19.313 0.137 1.00 60.62 210 GLU A N 1
ATOM 1758 C CA . GLU A 1 210 ? 1.994 -19.157 -1.180 1.00 60.62 210 GLU A CA 1
ATOM 1759 C C . GLU A 1 210 ? 1.979 -17.733 -1.795 1.00 60.62 210 GLU A C 1
ATOM 1761 O O . GLU A 1 210 ? 2.439 -17.571 -2.916 1.00 60.62 210 GLU A O 1
ATOM 1766 N N . ASN A 1 211 ? 1.499 -16.678 -1.115 1.00 71.94 211 ASN A N 1
ATOM 1767 C CA . ASN A 1 211 ? 1.707 -15.269 -1.526 1.00 71.94 211 ASN A CA 1
ATOM 1768 C C . ASN A 1 211 ? 1.340 -14.284 -0.388 1.00 71.94 211 ASN A C 1
ATOM 1770 O O . ASN A 1 211 ? 0.236 -14.371 0.156 1.00 71.94 211 ASN A O 1
ATOM 1774 N N . PRO A 1 212 ? 2.197 -13.327 0.008 1.00 76.56 212 PRO A N 1
ATOM 1775 C CA . PRO A 1 212 ? 1.907 -12.360 1.059 1.00 76.56 212 PRO A CA 1
ATOM 1776 C C . PRO A 1 212 ? 1.249 -11.103 0.513 1.00 76.56 212 PRO A C 1
ATOM 1778 O O . PRO A 1 212 ? 0.657 -10.357 1.282 1.00 76.56 212 PRO A O 1
ATOM 1781 N N . LEU A 1 213 ? 1.364 -10.832 -0.784 1.00 83.69 213 LEU A N 1
ATOM 1782 C CA . LEU A 1 213 ? 0.683 -9.718 -1.407 1.00 83.69 213 LEU A CA 1
ATOM 1783 C C . LEU A 1 213 ? -0.764 -10.143 -1.655 1.00 83.69 213 LEU A C 1
ATOM 1785 O O . LEU A 1 213 ? -1.025 -11.103 -2.381 1.00 83.69 213 LEU A O 1
ATOM 1789 N N . ARG A 1 214 ? -1.702 -9.453 -1.012 1.00 86.19 214 ARG A N 1
ATOM 1790 C CA . ARG A 1 214 ? -3.117 -9.818 -0.995 1.00 86.19 214 ARG A CA 1
ATOM 1791 C C . ARG A 1 214 ? -3.964 -8.716 -1.601 1.00 86.19 214 ARG A C 1
ATOM 1793 O O . ARG A 1 214 ? -3.669 -7.532 -1.435 1.00 86.19 214 ARG A O 1
ATOM 1800 N N . MET A 1 215 ? -5.023 -9.141 -2.284 1.00 91.88 215 MET A N 1
ATOM 1801 C CA . MET A 1 215 ? -6.156 -8.304 -2.641 1.00 91.88 215 MET A CA 1
ATOM 1802 C C . MET A 1 215 ? -7.437 -9.001 -2.201 1.00 91.88 215 MET A C 1
ATOM 1804 O O . MET A 1 215 ? -7.793 -10.047 -2.738 1.00 91.88 215 MET A O 1
ATOM 1808 N N . GLU A 1 216 ? -8.136 -8.429 -1.233 1.00 93.06 216 GLU A N 1
ATOM 1809 C CA . GLU A 1 216 ? -9.280 -9.076 -0.592 1.00 93.06 216 GLU A CA 1
ATOM 1810 C C . GLU A 1 216 ? -10.398 -8.079 -0.266 1.00 93.06 216 GLU A C 1
ATOM 1812 O O . GLU A 1 216 ? -10.239 -6.874 -0.452 1.00 93.06 216 GLU A O 1
ATOM 1817 N N . THR A 1 217 ? -11.582 -8.562 0.118 1.00 95.44 217 THR A N 1
ATOM 1818 C CA . THR A 1 217 ? -12.642 -7.676 0.634 1.00 95.44 217 THR A CA 1
ATOM 1819 C C . THR A 1 217 ? -12.368 -7.340 2.102 1.00 95.44 217 THR A C 1
ATOM 1821 O O . THR A 1 217 ? -11.523 -7.974 2.733 1.00 95.44 217 THR A O 1
ATOM 1824 N N . LEU A 1 218 ? -13.071 -6.355 2.670 1.00 95.56 218 LEU A N 1
ATOM 1825 C CA . LEU A 1 218 ? -12.906 -6.029 4.093 1.00 95.56 218 LEU A CA 1
ATOM 1826 C C . LEU A 1 218 ? -13.358 -7.181 4.998 1.00 95.56 218 LEU A C 1
ATOM 1828 O O . LEU A 1 218 ? -12.751 -7.415 6.037 1.00 95.56 218 LEU A O 1
ATOM 1832 N N . GLU A 1 219 ? -14.383 -7.931 4.596 1.00 94.62 219 GLU A N 1
ATOM 1833 C CA . GLU A 1 219 ? -14.851 -9.102 5.339 1.00 94.62 219 GLU A CA 1
ATOM 1834 C C . GLU A 1 219 ? -13.763 -10.174 5.417 1.00 94.62 219 GLU A C 1
ATOM 1836 O O . GLU A 1 219 ? -13.512 -10.700 6.496 1.00 94.62 219 GLU A O 1
ATOM 1841 N N . ALA A 1 220 ? -13.088 -10.461 4.299 1.00 93.00 220 ALA A N 1
ATOM 1842 C CA . ALA A 1 220 ? -11.977 -11.411 4.262 1.00 93.00 220 ALA A CA 1
ATOM 1843 C C . ALA A 1 220 ? -10.772 -10.912 5.081 1.00 93.00 220 ALA A C 1
ATOM 1845 O O . ALA A 1 220 ? -10.240 -11.665 5.898 1.00 93.00 220 ALA A O 1
ATOM 1846 N N . LEU A 1 221 ? -10.438 -9.621 4.961 1.00 92.94 221 LEU A N 1
ATOM 1847 C CA . LEU A 1 221 ? -9.342 -8.983 5.694 1.00 92.94 221 LEU A CA 1
ATOM 1848 C C . LEU A 1 221 ? -9.493 -9.129 7.215 1.00 92.94 221 LEU A C 1
ATOM 1850 O O . LEU A 1 221 ? -8.510 -9.340 7.928 1.00 92.94 221 LEU A O 1
ATOM 1854 N N . PHE A 1 222 ? -10.725 -9.004 7.714 1.00 94.00 222 PHE A N 1
ATOM 1855 C CA . PHE A 1 222 ? -11.040 -9.087 9.140 1.00 94.00 222 PHE A CA 1
ATOM 1856 C C . PHE A 1 222 ? -11.498 -10.481 9.600 1.00 94.00 222 PHE A C 1
ATOM 1858 O O . PHE A 1 222 ? -11.668 -10.681 10.803 1.00 94.00 222 PHE A O 1
ATOM 1865 N N . ALA A 1 223 ? -11.657 -11.454 8.695 1.00 89.75 223 ALA A N 1
ATOM 1866 C CA . ALA A 1 223 ? -12.175 -12.790 9.013 1.00 89.75 223 ALA A CA 1
ATOM 1867 C C . ALA A 1 223 ? -11.322 -13.534 10.054 1.00 89.75 223 ALA A C 1
ATOM 1869 O O . ALA A 1 223 ? -11.852 -14.248 10.903 1.00 89.75 223 ALA A O 1
ATOM 1870 N N . ASP A 1 224 ? -10.006 -13.321 10.027 1.00 79.88 224 ASP A N 1
ATOM 1871 C CA . ASP A 1 224 ? -9.063 -13.928 10.969 1.00 79.88 224 ASP A CA 1
ATOM 1872 C C . ASP A 1 224 ? -9.148 -13.349 12.392 1.00 79.88 224 ASP A C 1
ATOM 1874 O O . ASP A 1 224 ? -8.525 -13.887 13.309 1.00 79.88 224 ASP A O 1
ATOM 1878 N N . GLY A 1 225 ? -9.822 -12.209 12.582 1.00 80.38 225 GLY A N 1
ATOM 1879 C CA . GLY A 1 225 ? -9.953 -11.511 13.867 1.00 80.38 225 GLY A CA 1
ATOM 1880 C C . GLY A 1 225 ? -8.676 -10.850 14.408 1.00 80.38 225 GLY A C 1
ATOM 1881 O O . GLY A 1 225 ? -8.750 -10.109 15.381 1.00 80.38 225 GLY A O 1
ATOM 1882 N N . LYS A 1 226 ? -7.515 -11.072 13.778 1.00 86.19 226 LYS A N 1
ATOM 1883 C CA . LYS A 1 226 ? -6.208 -10.563 14.243 1.00 86.19 226 LYS A CA 1
ATOM 1884 C C . LYS A 1 226 ? -5.897 -9.132 13.825 1.00 86.19 226 LYS A C 1
ATOM 1886 O O . LYS A 1 226 ? -4.991 -8.522 14.383 1.00 86.19 226 LYS A O 1
ATOM 1891 N N . LEU A 1 227 ? -6.571 -8.626 12.798 1.00 92.44 227 LEU A N 1
ATOM 1892 C CA . LEU A 1 227 ? -6.401 -7.261 12.318 1.00 92.44 227 LEU A CA 1
ATOM 1893 C C . LEU A 1 227 ? -7.571 -6.426 12.825 1.00 92.44 227 LEU A C 1
ATOM 1895 O O . LEU A 1 227 ? -8.724 -6.723 12.524 1.00 92.44 227 LEU A O 1
ATOM 1899 N N . LEU A 1 228 ? -7.267 -5.378 13.580 1.00 94.94 228 LEU A N 1
ATOM 1900 C CA . LEU A 1 228 ? -8.255 -4.461 14.134 1.00 94.94 228 LEU A CA 1
ATOM 1901 C C . LEU A 1 228 ? -8.150 -3.103 13.437 1.00 94.94 228 LEU A C 1
ATOM 1903 O O . LEU A 1 228 ? -7.044 -2.569 13.323 1.00 94.94 228 LEU A O 1
ATOM 1907 N N . PRO A 1 229 ? -9.263 -2.514 12.972 1.00 96.12 229 PRO A N 1
ATOM 1908 C CA . PRO A 1 229 ? -9.225 -1.177 12.404 1.00 96.12 229 PRO A CA 1
ATOM 1909 C C . PRO A 1 229 ? -8.953 -0.122 13.480 1.00 96.12 229 PRO A C 1
ATOM 1911 O O . PRO A 1 229 ? -9.571 -0.134 14.542 1.00 96.12 229 PRO A O 1
ATOM 1914 N N . VAL A 1 230 ? -8.034 0.800 13.184 1.00 96.38 230 VAL A N 1
ATOM 1915 C CA . VAL A 1 230 ? -7.658 1.912 14.072 1.00 96.38 230 VAL A CA 1
ATOM 1916 C C . VAL A 1 230 ? -8.135 3.236 13.494 1.00 96.38 230 VAL A C 1
ATOM 1918 O O . VAL A 1 230 ? -8.842 3.985 14.159 1.00 96.38 230 VAL A O 1
ATOM 1921 N N . TRP A 1 231 ? -7.782 3.517 12.241 1.00 96.69 231 TRP A N 1
ATOM 1922 C CA . TRP A 1 231 ? -8.175 4.741 11.549 1.00 96.69 231 TRP A CA 1
ATOM 1923 C C . TRP A 1 231 ? -8.276 4.517 10.040 1.00 96.69 231 TRP A C 1
ATOM 1925 O O . TRP A 1 231 ? -7.667 3.603 9.480 1.00 96.69 231 TRP A O 1
ATOM 1935 N N . ILE A 1 232 ? -9.023 5.389 9.368 1.00 97.62 232 ILE A N 1
ATOM 1936 C CA . ILE A 1 232 ? -9.182 5.440 7.915 1.00 97.62 232 ILE A CA 1
ATOM 1937 C C . ILE A 1 232 ? -8.933 6.873 7.461 1.00 97.62 232 ILE A C 1
ATOM 1939 O O . ILE A 1 232 ? -9.520 7.823 7.987 1.00 97.62 232 ILE A O 1
ATOM 1943 N N . ALA A 1 233 ? -8.097 7.032 6.441 1.00 97.06 233 ALA A N 1
ATOM 1944 C CA . ALA A 1 233 ? -7.830 8.320 5.823 1.00 97.06 233 ALA A CA 1
ATOM 1945 C C . ALA A 1 233 ? -8.066 8.285 4.313 1.00 97.06 233 ALA A C 1
ATOM 1947 O O . ALA A 1 233 ? -7.572 7.404 3.612 1.00 97.06 233 ALA A O 1
ATOM 1948 N N . GLU A 1 234 ? -8.789 9.279 3.806 1.00 97.12 234 GLU A N 1
ATOM 1949 C CA . GLU A 1 234 ? -8.900 9.568 2.378 1.00 97.12 234 GLU A CA 1
ATOM 1950 C C . GLU A 1 234 ? -7.583 10.165 1.869 1.00 97.12 234 GLU A C 1
ATOM 1952 O O . GLU A 1 234 ? -7.037 11.100 2.466 1.00 97.12 234 GLU A O 1
ATOM 1957 N N . VAL A 1 235 ? -7.081 9.650 0.745 1.00 96.88 235 VAL A N 1
ATOM 1958 C CA . VAL A 1 235 ? -5.890 10.200 0.088 1.00 96.88 235 VAL A CA 1
ATOM 1959 C C . VAL A 1 235 ? -6.280 11.380 -0.792 1.00 96.88 235 VAL A C 1
ATOM 1961 O O . VAL A 1 235 ? -7.222 11.306 -1.577 1.00 96.88 235 VAL A O 1
ATOM 1964 N N . HIS A 1 236 ? -5.502 12.455 -0.730 1.00 95.06 236 HIS A N 1
ATOM 1965 C CA . HIS A 1 236 ? -5.678 13.632 -1.573 1.00 95.06 236 HIS A CA 1
ATOM 1966 C C . HIS A 1 236 ? -4.344 14.190 -2.075 1.00 95.06 236 HIS A C 1
ATOM 1968 O O . HIS A 1 236 ? -3.255 13.812 -1.632 1.00 95.06 236 HIS A O 1
ATOM 1974 N N . PHE A 1 237 ? -4.405 15.131 -3.017 1.00 90.81 237 PHE A N 1
ATOM 1975 C CA . PHE A 1 237 ? -3.200 15.796 -3.502 1.00 90.81 237 PHE A CA 1
ATOM 1976 C C . PHE A 1 237 ? -2.594 16.709 -2.424 1.00 90.81 237 PHE A C 1
ATOM 1978 O O . PHE A 1 237 ? -3.285 17.221 -1.542 1.00 90.81 237 PHE A O 1
ATOM 1985 N N . LYS A 1 238 ? -1.285 16.978 -2.533 1.00 81.19 238 LYS A N 1
ATOM 1986 C CA . LYS A 1 238 ? -0.486 17.812 -1.603 1.00 81.19 238 LYS A CA 1
ATOM 1987 C C . LYS A 1 238 ? -1.095 19.191 -1.286 1.00 81.19 238 LYS A C 1
ATOM 1989 O O . LYS A 1 238 ? -0.789 19.780 -0.252 1.00 81.19 238 LYS A O 1
ATOM 1994 N N . ASN A 1 239 ? -1.879 19.748 -2.203 1.00 78.19 239 ASN A N 1
ATOM 1995 C CA . ASN A 1 239 ? -2.529 21.054 -2.066 1.00 78.19 239 ASN A CA 1
ATOM 1996 C C . ASN A 1 239 ? -3.930 20.967 -1.436 1.00 78.19 239 ASN A C 1
ATOM 1998 O O . ASN A 1 239 ? -4.680 21.932 -1.524 1.00 78.19 239 ASN A O 1
ATOM 2002 N N . GLY A 1 240 ? -4.300 19.821 -0.858 1.00 73.44 240 GLY A N 1
ATOM 2003 C CA . GLY A 1 240 ? -5.633 19.589 -0.299 1.00 73.44 240 GLY A CA 1
ATOM 2004 C C . GLY A 1 240 ? -6.721 19.381 -1.355 1.00 73.44 240 GLY A C 1
ATOM 2005 O O . GLY A 1 240 ? -7.882 19.205 -0.999 1.00 73.44 240 GLY A O 1
ATOM 2006 N N . LYS A 1 241 ? -6.388 19.387 -2.658 1.00 86.88 241 LYS A N 1
ATOM 2007 C CA . LYS A 1 241 ? -7.378 19.096 -3.700 1.00 86.88 241 LYS A CA 1
ATOM 2008 C C . LYS A 1 241 ? -7.821 17.642 -3.592 1.00 86.88 241 LYS A C 1
ATOM 2010 O O . LYS A 1 241 ? -6.981 16.738 -3.572 1.00 86.88 241 LYS A O 1
ATOM 2015 N N . LYS A 1 242 ? -9.142 17.450 -3.583 1.00 89.56 242 LYS A N 1
ATOM 2016 C CA . LYS A 1 242 ? -9.787 16.135 -3.580 1.00 89.56 242 LYS A CA 1
ATOM 2017 C C . LYS A 1 242 ? -9.271 15.305 -4.755 1.00 89.56 242 LYS A C 1
ATOM 2019 O O . LYS A 1 242 ? -9.278 15.769 -5.896 1.00 89.56 242 LYS A O 1
ATOM 2024 N N . LEU A 1 243 ? -8.819 14.094 -4.461 1.00 93.00 243 LEU A N 1
ATOM 2025 C CA . LEU A 1 243 ? -8.485 13.096 -5.466 1.00 93.00 243 LEU A CA 1
ATOM 2026 C C . LEU A 1 243 ? -9.771 12.351 -5.833 1.00 93.00 243 LEU A C 1
ATOM 2028 O O . LEU A 1 243 ? -10.462 11.842 -4.954 1.00 93.00 243 LEU A O 1
ATOM 2032 N N . ARG A 1 244 ? -10.083 12.287 -7.127 1.00 93.50 244 ARG A N 1
ATOM 2033 C CA . ARG A 1 244 ? -11.139 11.425 -7.660 1.00 93.50 244 ARG A CA 1
ATOM 2034 C C . ARG A 1 244 ? -10.600 10.659 -8.852 1.00 93.50 244 ARG A C 1
ATOM 2036 O O . ARG A 1 244 ? -10.166 11.265 -9.829 1.00 93.50 244 ARG A O 1
ATOM 2043 N N . LEU A 1 245 ? -10.601 9.340 -8.746 1.00 92.25 245 LEU A N 1
ATOM 2044 C CA . LEU A 1 245 ? -10.308 8.437 -9.839 1.00 92.25 245 LEU A CA 1
ATOM 2045 C C . LEU A 1 245 ? -11.422 8.570 -10.882 1.00 92.25 245 LEU A C 1
ATOM 2047 O O . LEU A 1 245 ? -12.590 8.379 -10.538 1.00 92.25 245 LEU A O 1
ATOM 2051 N N . PRO A 1 246 ? -11.093 8.902 -12.138 1.00 91.06 246 PRO A N 1
ATOM 2052 C CA . PRO A 1 246 ? -12.089 8.952 -13.193 1.00 91.06 246 PRO A CA 1
ATOM 2053 C C . PRO A 1 246 ? -12.669 7.558 -13.429 1.00 91.06 246 PRO A C 1
ATOM 2055 O O . PRO A 1 246 ? -11.963 6.548 -13.325 1.00 91.06 246 PRO A O 1
ATOM 2058 N N . GLU A 1 247 ? -13.948 7.509 -13.783 1.00 85.94 247 GLU A N 1
ATOM 2059 C CA . GLU A 1 247 ? -14.554 6.301 -14.328 1.00 85.94 247 GLU A CA 1
ATOM 2060 C C . GLU A 1 247 ? -13.964 6.018 -15.702 1.00 85.94 247 GLU A C 1
ATOM 2062 O O . GLU A 1 247 ? -13.847 6.913 -16.540 1.00 85.94 247 GLU A O 1
ATOM 2067 N N . VAL A 1 248 ? -13.575 4.766 -15.933 1.00 81.00 248 VAL A N 1
ATOM 2068 C CA . VAL A 1 248 ? -13.003 4.359 -17.211 1.00 81.00 248 VAL A CA 1
ATOM 2069 C C . VAL A 1 248 ? -13.649 3.069 -17.678 1.00 81.00 248 VAL A C 1
ATOM 2071 O O . VAL A 1 248 ? -13.687 2.096 -16.928 1.00 81.00 248 VAL A O 1
ATOM 2074 N N . ARG A 1 249 ? -14.155 3.088 -18.914 1.00 70.38 249 ARG A N 1
ATOM 2075 C CA . ARG A 1 249 ? -14.822 1.952 -19.567 1.00 70.38 249 ARG A CA 1
ATOM 2076 C C . ARG A 1 249 ? -13.920 1.209 -20.555 1.00 70.38 249 ARG A C 1
ATOM 2078 O O . ARG A 1 249 ? -14.202 0.070 -20.896 1.00 70.38 249 ARG A O 1
ATOM 2085 N N . GLU A 1 250 ? -12.839 1.839 -21.005 1.00 68.88 250 GLU A N 1
ATOM 2086 C CA . GLU A 1 250 ? -11.949 1.292 -22.030 1.00 68.88 250 GLU A CA 1
ATOM 2087 C C . GLU A 1 250 ? -10.709 0.625 -21.423 1.00 68.88 250 GLU A C 1
ATOM 2089 O O . GLU A 1 250 ? -10.099 1.146 -20.486 1.00 68.88 250 GLU A O 1
ATOM 2094 N N . ARG A 1 251 ? -10.311 -0.520 -21.994 1.00 65.19 251 ARG A N 1
ATOM 2095 C CA . ARG A 1 251 ? -9.119 -1.288 -21.598 1.00 65.19 251 ARG A CA 1
ATOM 2096 C C . ARG A 1 251 ? -7.992 -1.126 -22.616 1.00 65.19 251 ARG A C 1
ATOM 2098 O O . ARG A 1 251 ? -7.627 -2.071 -23.315 1.00 65.19 251 ARG A O 1
ATOM 2105 N N . THR A 1 252 ? -7.437 0.076 -22.693 1.00 80.44 252 THR A N 1
ATOM 2106 C CA . THR A 1 252 ? -6.305 0.369 -23.585 1.00 80.44 252 THR A CA 1
ATOM 2107 C C . THR A 1 252 ? -4.952 0.253 -22.892 1.00 80.44 252 THR A C 1
ATOM 2109 O O . THR A 1 252 ? -3.938 0.315 -23.573 1.00 80.44 252 THR A O 1
ATOM 2112 N N . ILE A 1 253 ? -4.897 0.043 -21.569 1.00 87.25 253 ILE A N 1
ATOM 2113 C CA . ILE A 1 253 ? -3.640 -0.091 -20.815 1.00 87.25 253 ILE A CA 1
ATOM 2114 C C . ILE A 1 253 ? -3.692 -1.308 -19.896 1.00 87.25 253 ILE A C 1
ATOM 2116 O O . ILE A 1 253 ? -4.696 -1.525 -19.216 1.00 87.25 253 ILE A O 1
ATOM 2120 N N . SER A 1 254 ? -2.606 -2.080 -19.857 1.00 87.75 254 SER A N 1
ATOM 2121 C CA . SER A 1 254 ? -2.477 -3.245 -18.983 1.00 87.75 254 SER A CA 1
ATOM 2122 C C . SER A 1 254 ? -1.070 -3.438 -18.425 1.00 87.75 254 SER A C 1
ATOM 2124 O O . SER A 1 254 ? -0.085 -3.101 -19.085 1.00 87.75 254 SER A O 1
ATOM 2126 N N . PHE A 1 255 ? -0.979 -4.063 -17.252 1.00 88.75 255 PHE A N 1
ATOM 2127 C CA . PHE A 1 255 ? 0.251 -4.694 -16.783 1.00 88.75 255 PHE A CA 1
ATOM 2128 C C . PHE A 1 255 ? 0.490 -6.033 -17.472 1.00 88.75 255 PHE A C 1
ATOM 2130 O O . PHE A 1 255 ? -0.434 -6.841 -17.600 1.00 88.75 255 PHE A O 1
ATOM 2137 N N . VAL A 1 256 ? 1.744 -6.270 -17.843 1.00 87.06 256 VAL A N 1
ATOM 2138 C CA . VAL A 1 256 ? 2.275 -7.581 -18.215 1.00 87.06 256 VAL A CA 1
ATOM 2139 C C . VAL A 1 256 ? 3.484 -7.838 -17.328 1.00 87.06 256 VAL A C 1
ATOM 2141 O O . VAL A 1 256 ? 4.386 -7.005 -17.258 1.00 87.06 256 VAL A O 1
ATOM 2144 N N . GLN A 1 257 ? 3.466 -8.950 -16.601 1.00 84.81 257 GLN A N 1
ATOM 2145 C CA . GLN A 1 257 ? 4.573 -9.353 -15.744 1.00 84.81 257 GLN A CA 1
ATOM 2146 C C . GLN A 1 257 ? 4.583 -10.872 -15.617 1.00 84.81 257 GLN A C 1
ATOM 2148 O O . GLN A 1 257 ? 3.583 -11.454 -15.185 1.00 84.81 257 GLN A O 1
ATOM 2153 N N . ASN A 1 258 ? 5.700 -11.512 -15.947 1.00 82.06 258 ASN A N 1
ATOM 2154 C CA . ASN A 1 258 ? 5.924 -12.894 -15.558 1.00 82.06 258 ASN A CA 1
ATOM 2155 C C . ASN A 1 258 ? 6.407 -12.931 -14.105 1.00 82.06 258 ASN A C 1
ATOM 2157 O O . ASN A 1 258 ? 7.559 -12.619 -13.803 1.00 82.06 258 ASN A O 1
ATOM 2161 N N . ASN A 1 259 ? 5.497 -13.252 -13.189 1.00 76.44 259 ASN A N 1
ATOM 2162 C CA . ASN A 1 259 ? 5.754 -13.204 -11.755 1.00 76.44 259 ASN A CA 1
ATOM 2163 C C . ASN A 1 259 ? 6.497 -14.447 -11.269 1.00 76.44 259 ASN A C 1
ATOM 2165 O O . ASN A 1 259 ? 6.060 -15.571 -11.504 1.00 76.44 259 ASN A O 1
ATOM 2169 N N . MET A 1 260 ? 7.564 -14.239 -10.498 1.00 72.19 260 MET A N 1
ATOM 2170 C CA . MET A 1 260 ? 8.225 -15.327 -9.784 1.00 72.19 260 MET A CA 1
ATOM 2171 C C . MET A 1 260 ? 7.281 -15.918 -8.722 1.00 72.19 260 MET A C 1
ATOM 2173 O O . MET A 1 260 ? 6.698 -15.151 -7.947 1.00 72.19 260 MET A O 1
ATOM 2177 N N . PRO A 1 261 ? 7.152 -17.257 -8.623 1.00 74.19 261 PRO A N 1
ATOM 2178 C CA . PRO A 1 261 ? 6.416 -17.893 -7.539 1.00 74.19 261 PRO A CA 1
ATOM 2179 C C . PRO A 1 261 ? 6.940 -17.438 -6.177 1.00 74.19 261 PRO A C 1
ATOM 2181 O O . PRO A 1 261 ? 8.152 -17.372 -5.954 1.00 74.19 261 PRO A O 1
ATOM 2184 N N . TRP A 1 262 ? 6.035 -17.150 -5.244 1.00 70.12 262 TRP A N 1
ATOM 2185 C CA . TRP A 1 262 ? 6.406 -16.648 -3.922 1.00 70.12 262 TRP A CA 1
ATOM 2186 C C . TRP A 1 262 ? 7.314 -17.606 -3.157 1.00 70.12 262 TRP A C 1
ATOM 2188 O O . TRP A 1 262 ? 8.248 -17.139 -2.527 1.00 70.12 262 TRP A O 1
ATOM 2198 N N . GLU A 1 263 ? 7.103 -18.923 -3.223 1.00 70.88 263 GLU A N 1
ATOM 2199 C CA . GLU A 1 263 ? 7.976 -19.906 -2.556 1.00 70.88 263 GLU A CA 1
ATOM 2200 C C . GLU A 1 263 ? 9.436 -19.790 -3.008 1.00 70.88 263 GLU A C 1
ATOM 2202 O O . GLU A 1 263 ? 10.375 -19.960 -2.226 1.00 70.88 263 GLU A O 1
ATOM 2207 N N . THR A 1 264 ? 9.631 -19.478 -4.289 1.00 69.12 264 THR A N 1
ATOM 2208 C CA . THR A 1 264 ? 10.943 -19.184 -4.853 1.00 69.12 264 THR A CA 1
ATOM 2209 C C . THR A 1 264 ? 11.414 -17.836 -4.331 1.00 69.12 264 THR A C 1
ATOM 2211 O O . THR A 1 264 ? 12.492 -17.766 -3.750 1.00 69.12 264 THR A O 1
ATOM 2214 N N . MET A 1 265 ? 10.581 -16.796 -4.415 1.00 65.56 265 MET A N 1
ATOM 2215 C CA . MET A 1 265 ? 10.915 -15.450 -3.944 1.00 65.56 265 MET A CA 1
ATOM 2216 C C . MET A 1 265 ? 11.263 -15.409 -2.438 1.00 65.56 265 MET A C 1
ATOM 2218 O O . MET A 1 265 ? 12.223 -14.746 -2.060 1.00 65.56 265 MET A O 1
ATOM 2222 N N . GLN A 1 266 ? 10.583 -16.178 -1.576 1.00 60.31 266 GLN A N 1
ATOM 2223 C CA . GLN A 1 266 ? 10.819 -16.304 -0.127 1.00 60.31 266 GLN A CA 1
ATOM 2224 C C . GLN A 1 266 ? 12.249 -16.698 0.218 1.00 60.31 266 GLN A C 1
ATOM 2226 O O . GLN A 1 266 ? 12.804 -16.182 1.187 1.00 60.31 266 GLN A O 1
ATOM 2231 N N . LYS A 1 267 ? 12.848 -17.600 -0.568 1.00 58.88 267 LYS A N 1
ATOM 2232 C CA . LYS A 1 267 ? 14.228 -18.068 -0.358 1.00 58.88 267 LYS A CA 1
ATOM 2233 C C . LYS A 1 267 ? 15.235 -16.928 -0.466 1.00 58.88 267 LYS A C 1
ATOM 2235 O O . LYS A 1 267 ? 16.319 -17.016 0.101 1.00 58.88 267 LYS A O 1
ATOM 2240 N N . TYR A 1 268 ? 14.858 -15.858 -1.158 1.00 52.38 268 TYR A N 1
ATOM 2241 C CA . TYR A 1 268 ? 15.692 -14.686 -1.367 1.00 52.38 268 TYR A CA 1
ATOM 2242 C C . TYR A 1 268 ? 15.168 -13.435 -0.641 1.00 52.38 268 TYR A C 1
ATOM 2244 O O . TYR A 1 268 ? 15.937 -12.520 -0.371 1.00 52.38 268 TYR A O 1
ATOM 2252 N N . LEU A 1 269 ? 13.890 -13.418 -0.246 1.00 49.12 269 LEU A N 1
ATOM 2253 C CA . LEU A 1 269 ? 13.279 -12.431 0.651 1.00 49.12 269 LEU A CA 1
ATOM 2254 C C . LEU A 1 269 ? 13.460 -12.802 2.126 1.00 49.12 269 LEU A C 1
ATOM 2256 O O . LEU A 1 269 ? 12.636 -12.417 2.961 1.00 49.12 269 LEU A O 1
ATOM 2260 N N . ILE A 1 270 ? 14.538 -13.516 2.472 1.00 45.50 270 ILE A N 1
ATOM 2261 C CA . ILE A 1 270 ? 15.032 -13.599 3.850 1.00 45.50 270 ILE A CA 1
ATOM 2262 C C . ILE A 1 270 ? 15.521 -12.194 4.226 1.00 45.50 270 ILE A C 1
ATOM 2264 O O . ILE A 1 270 ? 16.709 -11.925 4.349 1.00 45.50 270 ILE A O 1
ATOM 2268 N N . PHE A 1 271 ? 14.583 -11.261 4.373 1.00 42.31 271 PHE A N 1
ATOM 2269 C CA . PHE A 1 271 ? 14.820 -9.978 4.996 1.00 42.31 271 PHE A CA 1
ATOM 2270 C C . PHE A 1 271 ? 15.395 -10.255 6.376 1.00 42.31 271 PHE A C 1
ATOM 2272 O O . PHE A 1 271 ? 14.948 -11.190 7.060 1.00 42.31 271 PHE A O 1
ATOM 2279 N N . PRO A 1 272 ? 16.369 -9.464 6.834 1.00 38.41 272 PRO A N 1
ATOM 2280 C CA . PRO A 1 272 ? 17.002 -9.742 8.094 1.00 38.41 272 PRO A CA 1
ATOM 2281 C C . PRO A 1 272 ? 16.022 -9.386 9.215 1.00 38.41 272 PRO A C 1
ATOM 2283 O O . PRO A 1 272 ? 16.044 -8.293 9.776 1.00 38.41 272 PRO A O 1
ATOM 2286 N N . ARG A 1 273 ? 15.239 -10.368 9.669 1.00 34.78 273 ARG A N 1
ATOM 2287 C CA . ARG A 1 273 ? 14.598 -10.342 10.995 1.00 34.78 273 ARG A CA 1
ATOM 2288 C C . ARG A 1 273 ? 15.625 -10.212 12.141 1.00 34.78 273 ARG A C 1
ATOM 2290 O O . ARG A 1 273 ? 15.232 -10.099 13.297 1.00 34.78 273 ARG A O 1
ATOM 2297 N N . HIS A 1 274 ? 16.932 -10.172 11.842 1.00 36.09 274 HIS A N 1
ATOM 2298 C CA . HIS A 1 274 ? 18.028 -10.133 12.812 1.00 3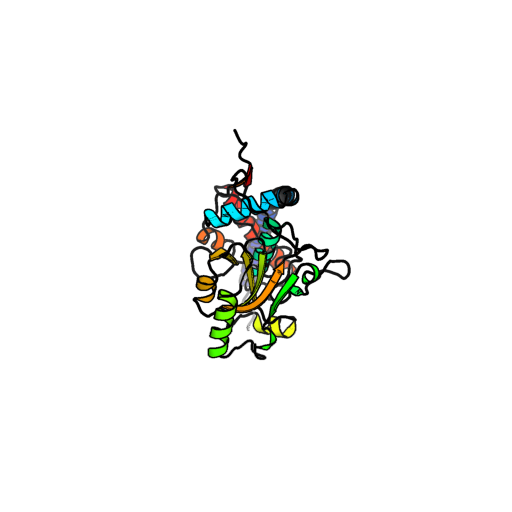6.09 274 HIS A CA 1
ATOM 2299 C C . HIS A 1 274 ? 19.163 -9.118 12.533 1.00 36.09 274 HIS A C 1
ATOM 2301 O O . HIS A 1 274 ? 20.221 -9.223 13.152 1.00 36.09 274 HIS A O 1
ATOM 2307 N N . ALA A 1 275 ? 18.975 -8.086 11.700 1.00 37.50 275 ALA A N 1
ATOM 2308 C CA . ALA A 1 275 ? 20.023 -7.070 11.459 1.00 37.50 275 ALA A CA 1
ATOM 2309 C C . ALA A 1 275 ? 20.160 -5.991 12.561 1.00 37.50 275 ALA A C 1
ATOM 2311 O O . ALA A 1 275 ? 20.853 -4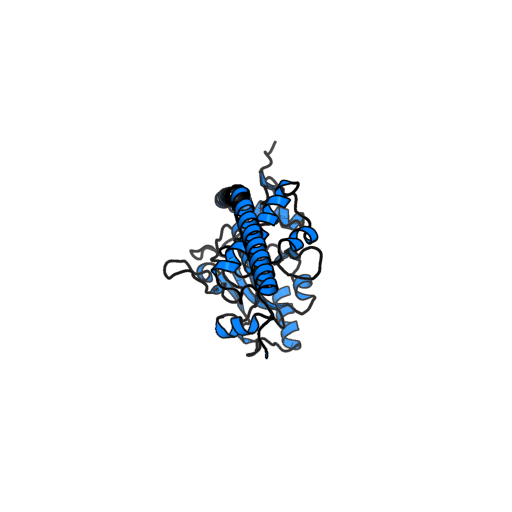.997 12.369 1.00 37.50 275 ALA A O 1
ATOM 2312 N N . SER A 1 276 ? 19.572 -6.170 13.748 1.00 40.78 276 SER A N 1
ATOM 2313 C CA . SER A 1 276 ? 19.768 -5.248 14.881 1.00 40.78 276 SER A CA 1
ATOM 2314 C C . SER A 1 276 ? 20.961 -5.592 15.788 1.00 40.78 276 SER A C 1
ATOM 2316 O O . SER A 1 276 ? 21.168 -4.911 16.789 1.00 40.78 276 SER A O 1
ATOM 2318 N N . ARG A 1 277 ? 21.759 -6.628 15.476 1.00 42.03 277 ARG A N 1
ATOM 2319 C CA . ARG A 1 277 ? 22.903 -7.045 16.322 1.00 42.03 277 ARG A CA 1
ATOM 2320 C C . ARG A 1 277 ? 24.278 -7.000 15.662 1.00 42.03 277 ARG A C 1
ATOM 2322 O O . ARG A 1 277 ? 25.275 -7.128 16.367 1.00 42.03 277 ARG A O 1
ATOM 2329 N N . LEU A 1 278 ? 24.354 -6.821 14.346 1.00 43.66 278 LEU A N 1
ATOM 2330 C CA . LEU A 1 278 ? 25.629 -6.693 13.646 1.00 43.66 278 LEU A CA 1
ATOM 2331 C C . LEU A 1 278 ? 25.933 -5.217 13.355 1.00 43.66 278 LEU A C 1
ATOM 2333 O O . LEU A 1 278 ? 25.014 -4.446 13.076 1.00 43.66 278 LEU A O 1
ATOM 2337 N N . PRO A 1 279 ? 27.210 -4.807 13.410 1.00 45.28 279 PRO A N 1
ATOM 2338 C CA . PRO A 1 279 ? 27.612 -3.459 13.044 1.00 45.28 279 PRO A CA 1
ATOM 2339 C C . PRO A 1 279 ? 27.166 -3.086 11.623 1.00 45.28 279 PRO A C 1
ATOM 2341 O O . PRO A 1 279 ? 27.215 -3.908 10.708 1.00 45.28 279 PRO A O 1
ATOM 2344 N N . PHE A 1 280 ? 26.806 -1.816 11.427 1.00 44.41 280 PHE A N 1
ATOM 2345 C CA . PHE A 1 280 ? 26.310 -1.226 10.173 1.00 44.41 280 PHE A CA 1
ATOM 2346 C C . PHE A 1 280 ? 27.121 -1.597 8.911 1.00 44.41 280 PHE A C 1
ATOM 2348 O O . PHE A 1 280 ? 26.565 -1.730 7.823 1.00 44.41 280 PHE A O 1
ATOM 2355 N N . PHE A 1 281 ? 28.429 -1.820 9.049 1.00 47.19 281 PHE A N 1
ATOM 2356 C CA . PHE A 1 281 ? 29.329 -2.185 7.951 1.00 47.19 281 PHE A CA 1
ATOM 2357 C C . PHE A 1 281 ? 29.246 -3.660 7.505 1.00 47.19 281 PHE A C 1
ATOM 2359 O O . PHE A 1 281 ? 29.782 -3.992 6.451 1.00 47.19 281 PHE A O 1
ATOM 2366 N N . ILE A 1 282 ? 28.571 -4.535 8.263 1.00 45.00 282 ILE A N 1
ATOM 2367 C CA . ILE A 1 282 ? 28.418 -5.975 7.962 1.00 45.00 282 ILE A CA 1
ATOM 2368 C C . ILE A 1 282 ? 27.033 -6.303 7.379 1.00 45.00 282 ILE A C 1
ATOM 2370 O O . ILE A 1 282 ? 26.927 -7.204 6.551 1.00 45.00 282 ILE A O 1
ATOM 2374 N N . ASN A 1 283 ? 25.982 -5.559 7.746 1.00 44.47 283 ASN A N 1
ATOM 2375 C CA . ASN A 1 283 ? 24.619 -5.814 7.249 1.00 44.47 283 ASN A CA 1
ATOM 2376 C C . ASN A 1 283 ? 24.426 -5.379 5.789 1.00 44.47 283 ASN A C 1
ATOM 2378 O O . ASN A 1 283 ? 23.891 -6.133 4.983 1.00 44.47 283 ASN A O 1
ATOM 2382 N N . ARG A 1 284 ? 24.957 -4.208 5.413 1.00 46.72 284 ARG A N 1
ATOM 2383 C CA . ARG A 1 284 ? 24.827 -3.645 4.055 1.00 46.72 284 ARG A CA 1
ATOM 2384 C C . ARG A 1 284 ? 25.295 -4.595 2.934 1.00 46.72 284 ARG A C 1
ATOM 2386 O O . ARG A 1 284 ? 24.625 -4.668 1.909 1.00 46.72 284 ARG A O 1
ATOM 2393 N N . PRO A 1 285 ? 26.419 -5.322 3.087 1.00 45.75 285 PRO A N 1
ATOM 2394 C CA . PRO A 1 285 ? 26.853 -6.320 2.111 1.00 45.75 285 PRO A CA 1
ATOM 2395 C C . PRO A 1 285 ? 25.937 -7.546 1.997 1.00 45.75 285 PRO A C 1
ATOM 2397 O O . PRO A 1 285 ? 25.796 -8.068 0.898 1.00 45.75 285 PRO A O 1
ATOM 2400 N N . ILE A 1 286 ? 25.332 -8.013 3.094 1.00 48.81 286 ILE A N 1
ATOM 2401 C CA . ILE A 1 286 ? 24.497 -9.228 3.121 1.00 48.81 286 ILE A CA 1
ATOM 2402 C C . ILE A 1 286 ? 23.119 -8.948 2.520 1.00 48.81 286 ILE A C 1
ATOM 2404 O O . ILE A 1 286 ? 22.661 -9.712 1.670 1.00 48.81 286 ILE A O 1
ATOM 2408 N N . ASP A 1 287 ? 22.514 -7.819 2.889 1.00 47.62 287 ASP A N 1
ATOM 2409 C CA . ASP A 1 287 ? 21.241 -7.367 2.319 1.00 47.62 287 ASP A CA 1
ATOM 2410 C C . ASP A 1 287 ? 21.384 -7.125 0.813 1.00 47.62 287 ASP A C 1
ATOM 2412 O O . ASP A 1 287 ? 20.579 -7.612 0.022 1.00 47.62 287 ASP A O 1
ATOM 2416 N N . ALA A 1 288 ? 22.503 -6.517 0.403 1.00 47.66 288 ALA A N 1
ATOM 2417 C CA . ALA A 1 288 ? 22.843 -6.380 -1.004 1.00 47.66 288 ALA A CA 1
ATOM 2418 C C . ALA A 1 288 ? 23.026 -7.746 -1.691 1.00 47.66 288 ALA A C 1
ATOM 2420 O O . ALA A 1 288 ? 22.614 -7.902 -2.828 1.00 47.66 288 ALA A O 1
ATOM 2421 N N . VAL A 1 289 ? 23.634 -8.754 -1.057 1.00 47.16 289 VAL A N 1
ATOM 2422 C CA . VAL A 1 289 ? 23.821 -10.094 -1.657 1.00 47.16 289 VAL A CA 1
ATOM 2423 C C . VAL A 1 289 ? 22.490 -10.828 -1.877 1.00 47.16 289 VAL A C 1
ATOM 2425 O O . VAL A 1 289 ? 22.330 -11.493 -2.903 1.00 47.16 289 VAL A O 1
ATOM 2428 N N . LEU A 1 290 ? 21.527 -10.694 -0.967 1.00 51.59 290 LEU A N 1
ATOM 2429 C CA . LEU A 1 290 ? 20.192 -11.298 -1.091 1.00 51.59 290 LEU A CA 1
ATOM 2430 C C . LEU A 1 290 ? 19.357 -10.618 -2.181 1.00 51.59 290 LEU A C 1
ATOM 2432 O O . LEU A 1 290 ? 18.817 -11.283 -3.065 1.00 51.59 290 LEU A O 1
ATOM 2436 N N . GLU A 1 291 ? 19.358 -9.290 -2.180 1.00 50.19 291 GLU A N 1
ATOM 2437 C CA . GLU A 1 291 ? 18.806 -8.447 -3.236 1.00 50.19 291 GLU A CA 1
ATOM 2438 C C . GLU A 1 291 ? 19.414 -8.788 -4.607 1.00 50.19 291 GLU A C 1
ATOM 2440 O O . GLU A 1 291 ? 18.704 -9.021 -5.577 1.00 50.19 291 GLU A O 1
ATOM 2445 N N . LYS A 1 292 ? 20.734 -8.952 -4.689 1.00 48.78 292 LYS A N 1
ATOM 2446 C CA . LYS A 1 292 ? 21.443 -9.294 -5.934 1.00 48.78 292 LYS A CA 1
ATOM 2447 C C . LYS A 1 292 ? 21.198 -10.727 -6.405 1.00 48.78 292 LYS A C 1
ATOM 2449 O O . LYS A 1 292 ? 21.277 -10.990 -7.604 1.00 48.78 292 LYS A O 1
ATOM 2454 N N . SER A 1 293 ? 20.873 -11.636 -5.486 1.00 48.78 293 SER A N 1
ATOM 2455 C CA . SER A 1 293 ? 20.474 -13.010 -5.811 1.00 48.78 293 SER A CA 1
ATOM 2456 C C . SER A 1 293 ? 19.049 -13.059 -6.371 1.00 48.78 293 SER A C 1
ATOM 2458 O O . SER A 1 293 ? 18.822 -13.775 -7.344 1.00 48.78 293 SER A O 1
ATOM 2460 N N . LEU A 1 294 ? 18.121 -12.239 -5.849 1.00 54.28 294 LEU A N 1
ATOM 2461 C CA . LEU A 1 294 ? 16.807 -12.007 -6.472 1.00 54.28 294 LEU A CA 1
ATOM 2462 C C . LEU A 1 294 ? 16.984 -11.566 -7.930 1.00 54.28 294 LEU A C 1
ATOM 2464 O O . LEU A 1 294 ? 16.465 -12.220 -8.834 1.00 54.28 294 LEU A O 1
ATOM 2468 N N . LEU A 1 295 ? 17.781 -10.517 -8.167 1.00 52.94 295 LEU A N 1
ATOM 2469 C CA . LEU A 1 295 ? 17.995 -9.928 -9.497 1.00 52.94 295 LEU A CA 1
ATOM 2470 C C . LEU A 1 295 ? 18.555 -10.919 -10.536 1.00 52.94 295 LEU A C 1
ATOM 2472 O O . LEU A 1 295 ? 18.154 -10.883 -11.699 1.00 52.94 295 LEU A O 1
ATOM 2476 N N . PHE A 1 296 ? 19.446 -11.828 -10.127 1.00 51.69 296 PHE A N 1
ATOM 2477 C CA . PHE A 1 296 ? 19.984 -12.884 -10.995 1.00 51.69 296 PHE A CA 1
ATOM 2478 C C . PHE A 1 296 ? 18.923 -13.922 -11.409 1.00 51.69 296 PHE A C 1
ATOM 2480 O O . PHE A 1 296 ? 18.929 -14.393 -12.546 1.00 51.69 296 PHE A O 1
ATOM 2487 N N . HIS A 1 297 ? 17.997 -14.277 -10.514 1.00 53.12 297 HIS A N 1
ATOM 2488 C CA . HIS A 1 297 ? 16.949 -15.256 -10.816 1.00 53.12 297 HIS A CA 1
ATOM 2489 C C . HIS A 1 297 ? 15.803 -14.681 -11.653 1.00 53.12 297 HIS A C 1
ATOM 2491 O O . HIS A 1 297 ? 15.262 -15.408 -12.484 1.00 53.12 297 HIS A O 1
ATOM 2497 N N . PHE A 1 298 ? 15.475 -13.392 -11.507 1.00 59.66 298 PHE A N 1
ATOM 2498 C CA . PHE A 1 298 ? 14.506 -12.734 -12.390 1.00 59.66 298 PHE A CA 1
ATOM 2499 C C . PHE A 1 298 ? 14.932 -12.844 -13.863 1.00 59.66 298 PHE A C 1
ATOM 2501 O O . PHE A 1 298 ? 14.167 -13.274 -14.713 1.00 59.66 298 PHE A O 1
ATOM 2508 N N . ARG A 1 299 ? 16.215 -12.650 -14.159 1.00 56.03 299 ARG A N 1
ATOM 2509 C CA . ARG A 1 299 ? 16.760 -12.698 -15.526 1.00 56.03 299 ARG A CA 1
ATOM 2510 C C . ARG A 1 299 ? 16.631 -14.026 -16.274 1.00 56.03 299 ARG A C 1
ATOM 2512 O O . ARG A 1 299 ? 16.864 -14.028 -17.478 1.00 56.03 299 ARG A O 1
ATOM 2519 N N . ASN A 1 300 ? 16.310 -15.128 -15.595 1.00 59.75 300 ASN A N 1
ATOM 2520 C CA . ASN A 1 300 ? 16.212 -16.427 -16.252 1.00 59.75 300 ASN A CA 1
ATOM 2521 C C . ASN A 1 300 ? 14.803 -16.788 -16.726 1.00 59.75 300 ASN A C 1
ATOM 2523 O O . ASN A 1 300 ? 14.746 -17.665 -17.566 1.00 59.75 300 ASN A O 1
ATOM 2527 N N . ASP A 1 301 ? 13.732 -16.118 -16.266 1.00 70.62 301 ASP A N 1
ATOM 2528 C CA . ASP A 1 301 ? 12.352 -16.322 -16.764 1.00 70.62 301 ASP A CA 1
ATOM 2529 C C . ASP A 1 301 ? 11.331 -15.251 -16.290 1.00 70.62 301 ASP A C 1
ATOM 2531 O O . ASP A 1 301 ? 10.209 -15.239 -16.784 1.00 70.62 301 ASP A O 1
ATOM 2535 N N . TYR A 1 302 ? 11.654 -14.351 -15.347 1.00 74.69 302 TYR A N 1
ATOM 2536 C CA . TYR A 1 302 ? 10.680 -13.503 -14.630 1.00 74.69 302 TYR A CA 1
ATOM 2537 C C . TYR A 1 302 ? 10.970 -11.991 -14.709 1.00 74.69 302 TYR A C 1
ATOM 2539 O O . TYR A 1 302 ? 12.111 -11.541 -14.695 1.00 74.69 302 TYR A O 1
ATOM 2547 N N . ASP A 1 303 ? 9.925 -11.167 -14.683 1.00 75.69 303 ASP A N 1
ATOM 2548 C CA . ASP A 1 303 ? 10.050 -9.710 -14.808 1.00 75.69 303 ASP A CA 1
ATOM 2549 C C . ASP A 1 303 ? 10.263 -9.016 -13.447 1.00 75.69 303 ASP A C 1
ATOM 2551 O O . ASP A 1 303 ? 9.456 -9.167 -12.522 1.00 75.69 303 ASP A O 1
ATOM 2555 N N . LEU A 1 304 ? 11.310 -8.184 -13.340 1.00 70.56 304 LEU A N 1
ATOM 2556 C CA . LEU A 1 304 ? 11.640 -7.398 -12.135 1.00 70.56 304 LEU A CA 1
ATOM 2557 C C . LEU A 1 304 ? 10.598 -6.328 -11.797 1.00 70.56 304 LEU A C 1
ATOM 2559 O O . LEU A 1 304 ? 10.269 -6.102 -10.632 1.00 70.56 304 LEU A O 1
ATOM 2563 N N . TYR A 1 305 ? 10.092 -5.666 -12.833 1.00 76.62 305 TYR A N 1
ATOM 2564 C CA . TYR A 1 305 ? 9.013 -4.690 -12.760 1.00 76.62 305 TYR A CA 1
ATOM 2565 C C . TYR A 1 305 ? 7.996 -5.008 -13.854 1.00 76.62 305 TYR A C 1
ATOM 2567 O O . TYR A 1 305 ? 8.384 -5.451 -14.936 1.00 76.62 305 TYR A O 1
ATOM 2575 N N . PRO A 1 306 ? 6.701 -4.751 -13.617 1.00 84.19 306 PRO A N 1
ATOM 2576 C CA . PRO A 1 306 ? 5.687 -4.959 -14.635 1.00 84.19 306 PRO A CA 1
ATOM 2577 C C . PRO A 1 306 ? 5.913 -4.017 -15.822 1.00 84.19 306 PRO A C 1
ATOM 2579 O O . PRO A 1 306 ? 6.176 -2.818 -15.662 1.00 84.19 306 PRO A O 1
ATOM 2582 N N . GLN A 1 307 ? 5.729 -4.538 -17.028 1.00 87.25 307 GLN A N 1
ATOM 2583 C CA . GLN A 1 307 ? 5.634 -3.720 -18.228 1.00 87.25 307 GLN A CA 1
ATOM 2584 C C . GLN A 1 307 ? 4.241 -3.096 -18.317 1.00 87.25 307 GLN A C 1
ATOM 2586 O O . GLN A 1 307 ? 3.232 -3.740 -18.025 1.00 87.25 307 GLN A O 1
ATOM 2591 N N . ILE A 1 308 ? 4.179 -1.831 -18.735 1.00 88.00 308 ILE A N 1
ATOM 2592 C CA . ILE A 1 308 ? 2.921 -1.119 -18.984 1.00 88.00 308 ILE A CA 1
ATOM 2593 C C . ILE A 1 308 ? 2.717 -1.077 -20.494 1.00 88.00 308 ILE A C 1
ATOM 2595 O O . ILE A 1 308 ? 3.408 -0.339 -21.197 1.00 88.00 308 ILE A O 1
ATOM 2599 N N . VAL A 1 309 ? 1.773 -1.873 -20.985 1.00 88.69 309 VAL A N 1
ATOM 2600 C CA . VAL A 1 309 ? 1.473 -1.992 -22.414 1.00 88.69 309 VAL A CA 1
ATOM 2601 C C . VAL A 1 309 ? 0.243 -1.158 -22.733 1.00 88.69 309 VAL A C 1
ATOM 2603 O O . VAL A 1 309 ? -0.784 -1.291 -22.065 1.00 88.69 309 VAL A O 1
ATOM 2606 N N . ARG A 1 310 ? 0.341 -0.311 -23.762 1.00 86.81 310 ARG A N 1
ATOM 2607 C CA . ARG A 1 310 ? -0.811 0.375 -24.349 1.00 86.81 310 ARG A CA 1
ATOM 2608 C C . ARG A 1 310 ? -1.251 -0.402 -25.586 1.00 86.81 310 ARG A C 1
ATOM 2610 O O . ARG A 1 310 ? -0.457 -0.564 -26.506 1.00 86.81 310 ARG A O 1
ATOM 2617 N N . LYS A 1 311 ? -2.483 -0.903 -25.600 1.00 79.00 311 LYS A N 1
ATOM 2618 C CA . LYS A 1 311 ? -3.088 -1.446 -26.817 1.00 79.00 311 LYS A CA 1
ATOM 2619 C C . LYS A 1 311 ? -3.445 -0.269 -27.713 1.00 79.00 311 LYS A C 1
ATOM 2621 O O . LYS A 1 311 ? -4.206 0.602 -27.294 1.00 79.00 311 LYS A O 1
ATOM 2626 N N . GLU A 1 312 ? -2.885 -0.242 -28.916 1.00 61.62 312 GLU A N 1
ATOM 2627 C CA . GLU A 1 312 ? -3.356 0.663 -29.959 1.00 61.62 312 GLU A CA 1
ATOM 2628 C C . GLU A 1 312 ? -4.803 0.288 -30.281 1.00 61.62 312 GLU A C 1
ATOM 2630 O O . GLU A 1 312 ? -5.121 -0.881 -30.512 1.00 61.62 312 GLU A O 1
ATOM 2635 N N . THR A 1 313 ? -5.701 1.264 -30.194 1.00 53.75 313 THR A N 1
ATOM 2636 C CA . THR A 1 313 ? -7.081 1.106 -30.643 1.00 53.75 313 THR A CA 1
ATOM 2637 C C . THR A 1 313 ? -7.020 0.976 -32.164 1.00 53.75 313 THR A C 1
ATOM 2639 O O . THR A 1 313 ? -6.683 1.949 -32.834 1.00 53.75 313 THR A O 1
ATOM 2642 N N . GLN A 1 314 ? -7.225 -0.240 -32.680 1.00 40.72 314 GLN A N 1
ATOM 2643 C CA . GLN A 1 314 ? -7.375 -0.482 -34.118 1.00 40.72 314 GLN A CA 1
ATOM 2644 C C . GLN A 1 314 ? -8.690 0.090 -34.631 1.00 40.72 314 GLN A C 1
ATOM 2646 O O . GLN A 1 314 ? -9.696 -0.012 -33.887 1.00 40.72 314 GLN A O 1
#

Sequence (314 aa):
MKIRMNRQRLVRIGTRTIALTSITITFLVIVWRLYLPIAAEAHTEEKIFWRIVSRMTLQERSMLLNQVMETQQLPNILPWWEYDEDLCSATVIKYINLFTGVKFVHAPAWKIRTHRINSKTISNMRKLTTVWDHTENFDSQGHLSPKKKTELIQEVTRFPFDSQKVYIFGLLWEETVYWEKIRTEGPDVNSHLVFFAKGKAIHFMHKKDENPLRMETLEALFADGKLLPVWIAEVHFKNGKKLRLPEVRERTISFVQNNMPWETMQKYLIFPRHASRLPFFINRPIDAVLEKSLLFHFRNDYDLYPQIVRKETQ

pLDDT: mean 77.62, std 17.67, range [34.78, 98.0]